Protein AF-A0AAD5K0Q9-F1 (afdb_monomer_lite)

Organism: NCBI:txid60185

InterPro domains:
  IPR013919 Peroxisome membrane protein, Pex16 [PF08610] (10-148)
  IPR013919 Peroxisome membrane protein, Pex16 [PF08610] (179-301)
  IPR013919 Peroxisome membrane protein, Pex16 [PTHR13299] (179-309)

Foldseek 3Di:
DVVVVVVVVVVVLVVVLQVLLVCLLVQFPPDPCSPLVSLVSQLVSQLVVLVVLVVVCVVDVVLCFALNVVLCVQQVVDPLSVVLLSVLLSLLSCVLSQLVVLVPDPDAPLVSLVVNLVSLVSNLVSLVSSCVSRVNAADAPNSGRDDDDDDDPPDVCVPALSNDDRFDRDDDDDDDDDPLSNLLRNLLSCLLSQLSVVVSVVSVVVVVDVDPDPCFCVSLVVSLVSLVSSLVSLVVDDDTSSRVVRSVSLVVLSVLSCVAPPNCVPPVVVVLVVVLVVQCPPVVSVVVSVSCVSCVVVCNRRPSSRRSD

Radius of gyration: 20.95 Å; chains: 1; bounding box: 47×58×58 Å

Sequence (309 aa):
MFKRLSLDTHSRIELIEDAVRAVALVLPGRFEDAELCAQSLMSAVNILCLRHTHCLVRQQDELLTGFNAQIEQQYLKHKLSNIAALTLSVVSYTEVVFEMLVHKSKESVNQRWRWIAGLEGVKVILRLILFYATRKKMVIHPTHFARGDEDDKINLATLDTRIGIPASSTLSGSLPRLGWAHVAELLWIFRPLIYVGLMWKRSKKKNAKEGEENDSWKPWIISLGIDLVARLAREMQPMTPLEREESRRRDYLLLFYLFRQPFYDFFTRPVVDMFCDATEHRPLISVFAAALSDYRPFWEQYYFCTSGS

Structure (mmCIF, N/CA/C/O backbone):
data_AF-A0AAD5K0Q9-F1
#
_entry.id   AF-A0AAD5K0Q9-F1
#
loop_
_atom_site.group_PDB
_atom_site.id
_atom_site.type_symbol
_atom_site.label_atom_id
_atom_site.label_alt_id
_atom_site.label_comp_id
_atom_site.label_asym_id
_atom_site.label_entity_id
_atom_site.label_seq_id
_atom_site.pdbx_PDB_ins_code
_atom_site.Cartn_x
_atom_site.Cartn_y
_atom_site.Cartn_z
_atom_site.occupancy
_atom_site.B_iso_or_equiv
_atom_site.auth_seq_id
_atom_site.auth_comp_id
_atom_site.auth_asym_id
_atom_site.auth_atom_id
_atom_site.pdbx_PDB_model_num
ATOM 1 N N . MET A 1 1 ? -12.108 33.805 16.447 1.00 44.75 1 MET A N 1
ATOM 2 C CA . MET A 1 1 ? -10.831 34.257 15.842 1.00 44.75 1 MET A CA 1
ATOM 3 C C . MET A 1 1 ? -9.901 33.082 15.525 1.00 44.75 1 MET A C 1
ATOM 5 O O . MET A 1 1 ? -9.521 32.946 14.372 1.00 44.75 1 MET A O 1
ATOM 9 N N . PHE A 1 2 ? -9.641 32.171 16.476 1.00 46.22 2 PHE A N 1
ATOM 10 C CA . PHE A 1 2 ? -8.801 30.971 16.274 1.00 46.22 2 PHE A CA 1
ATOM 11 C C . PHE A 1 2 ? -9.294 30.017 15.162 1.00 46.22 2 PHE A C 1
ATOM 13 O O . PHE A 1 2 ? -8.506 29.630 14.306 1.00 46.22 2 PHE A O 1
ATOM 20 N N . LYS A 1 3 ? -10.610 29.731 15.087 1.00 50.34 3 LYS A N 1
ATOM 21 C CA . LYS A 1 3 ? -11.205 28.927 13.992 1.00 50.34 3 LYS A CA 1
ATOM 22 C C . LYS A 1 3 ? -10.930 29.518 12.594 1.00 50.34 3 LYS A C 1
ATOM 24 O O . LYS A 1 3 ? -10.672 28.771 11.664 1.00 50.34 3 LYS A O 1
ATOM 29 N N . ARG A 1 4 ? -10.922 30.850 12.439 1.00 48.00 4 ARG A N 1
ATOM 30 C CA . ARG A 1 4 ? -10.723 31.516 11.132 1.00 48.00 4 ARG A CA 1
ATOM 31 C C . ARG A 1 4 ? -9.254 31.520 10.690 1.00 48.00 4 ARG A C 1
ATOM 33 O O . ARG A 1 4 ? -8.983 31.337 9.512 1.00 48.00 4 ARG A O 1
ATOM 40 N N . LEU A 1 5 ? -8.322 31.667 11.638 1.00 49.97 5 LEU A N 1
ATOM 41 C CA . LEU A 1 5 ? -6.878 31.546 11.387 1.00 49.97 5 LEU A CA 1
ATOM 42 C C . LEU A 1 5 ? -6.469 30.101 11.060 1.00 49.97 5 LEU A C 1
ATOM 44 O O . LEU A 1 5 ? -5.617 29.873 10.205 1.00 49.97 5 LEU A O 1
ATOM 48 N N . SER A 1 6 ? -7.101 29.127 11.720 1.00 56.94 6 SER A N 1
ATOM 49 C CA . SER A 1 6 ? -6.875 27.705 11.456 1.00 56.94 6 SER A CA 1
ATOM 50 C C . SER A 1 6 ? -7.348 27.295 10.060 1.00 56.94 6 SER A C 1
ATOM 52 O O . SER A 1 6 ? -6.646 26.523 9.418 1.00 56.94 6 SER A O 1
ATOM 54 N N . LEU A 1 7 ? -8.470 27.838 9.572 1.00 60.38 7 LEU A N 1
ATOM 55 C CA . LEU A 1 7 ? -8.992 27.548 8.230 1.00 60.38 7 LEU A CA 1
ATOM 56 C C . LEU A 1 7 ? -8.099 28.110 7.112 1.00 60.38 7 LEU A C 1
ATOM 58 O O . LEU A 1 7 ? -7.782 27.376 6.186 1.00 60.38 7 LEU A O 1
ATOM 62 N N . ASP A 1 8 ? -7.625 29.358 7.224 1.00 62.78 8 ASP A N 1
ATOM 63 C CA . ASP A 1 8 ? -6.698 29.944 6.233 1.00 62.78 8 ASP A CA 1
ATOM 64 C C . ASP A 1 8 ? -5.340 29.214 6.224 1.00 62.78 8 ASP A C 1
ATOM 66 O O . ASP A 1 8 ? -4.745 28.960 5.179 1.00 62.78 8 ASP A O 1
ATOM 70 N N . THR A 1 9 ? -4.864 28.785 7.397 1.00 67.62 9 THR A N 1
ATOM 71 C CA . THR A 1 9 ? -3.647 27.962 7.487 1.00 67.62 9 THR A CA 1
ATOM 72 C C . THR A 1 9 ? -3.858 26.584 6.849 1.00 67.62 9 THR A C 1
ATOM 74 O O . THR A 1 9 ? -2.972 26.090 6.158 1.00 67.62 9 THR A O 1
ATOM 77 N N . HIS A 1 10 ? -5.037 25.982 7.026 1.00 67.00 10 HIS A N 1
ATOM 78 C CA . HIS A 1 10 ? -5.389 24.681 6.458 1.00 67.00 10 HIS A CA 1
ATOM 79 C C . HIS A 1 10 ? -5.435 24.710 4.928 1.00 67.00 10 HIS A C 1
ATOM 81 O O . HIS A 1 10 ? -4.775 23.894 4.290 1.00 67.00 10 HIS A O 1
ATOM 87 N N . SER A 1 11 ? -6.126 25.695 4.346 1.00 72.38 11 SER A N 1
ATOM 88 C CA . SER A 1 11 ? -6.229 25.842 2.890 1.00 72.38 11 SER A CA 1
ATOM 89 C C . SER A 1 11 ? -4.877 26.122 2.233 1.00 72.38 11 SER A C 1
ATOM 91 O O . SER A 1 11 ? -4.608 25.662 1.127 1.00 72.38 11 SER A O 1
ATOM 93 N N . ARG A 1 12 ? -3.982 26.849 2.916 1.00 74.50 12 ARG A N 1
ATOM 94 C CA . ARG A 1 12 ? -2.609 27.071 2.433 1.00 74.50 12 ARG A CA 1
ATOM 95 C C . ARG A 1 12 ? -1.778 25.791 2.451 1.00 74.50 12 ARG A C 1
ATOM 97 O O . ARG A 1 12 ? -1.003 25.572 1.527 1.00 74.50 12 ARG A O 1
ATOM 104 N N . ILE A 1 13 ? -1.928 24.962 3.485 1.00 74.19 13 ILE A N 1
ATOM 105 C CA . ILE A 1 13 ? -1.244 23.665 3.572 1.00 74.19 13 ILE A CA 1
ATOM 106 C C . ILE A 1 13 ? -1.728 22.737 2.456 1.00 74.19 13 ILE A C 1
ATOM 108 O O . ILE A 1 13 ? -0.893 22.113 1.813 1.00 74.19 13 ILE A O 1
ATOM 112 N N . GLU A 1 14 ? -3.033 22.698 2.179 1.00 74.38 14 GLU A N 1
ATOM 113 C CA . GLU A 1 14 ? -3.600 21.903 1.078 1.00 74.38 14 GLU A CA 1
ATOM 114 C C . GLU A 1 14 ? -3.097 22.365 -0.288 1.00 74.38 14 GLU A C 1
ATOM 116 O O . GLU A 1 14 ? -2.659 21.550 -1.091 1.00 74.38 14 GLU A O 1
ATOM 121 N N . LEU A 1 15 ? -3.049 23.676 -0.530 1.00 79.81 15 LEU A N 1
ATOM 122 C CA . LEU A 1 15 ? -2.512 24.206 -1.782 1.00 79.81 15 LEU A CA 1
ATOM 123 C C . LEU A 1 15 ? -1.025 23.868 -1.969 1.00 79.81 15 LEU A C 1
ATOM 125 O O . LEU A 1 15 ? -0.596 23.561 -3.080 1.00 79.81 15 LEU A O 1
ATOM 129 N N . ILE A 1 16 ? -0.231 23.916 -0.895 1.00 79.81 16 ILE A N 1
ATOM 130 C CA . ILE A 1 16 ? 1.180 23.510 -0.937 1.00 79.81 16 ILE A CA 1
ATOM 131 C C . ILE A 1 16 ? 1.292 22.004 -1.187 1.00 79.81 16 ILE A C 1
ATOM 133 O O . ILE A 1 16 ? 2.113 21.585 -1.997 1.00 79.81 16 ILE A O 1
ATOM 137 N N . GLU A 1 17 ? 0.476 21.195 -0.518 1.00 76.25 17 GLU A N 1
ATOM 138 C CA . GLU A 1 17 ? 0.410 19.743 -0.693 1.00 76.25 17 GLU A CA 1
ATOM 139 C C . GLU A 1 17 ? 0.077 19.374 -2.147 1.00 76.25 17 GLU A C 1
ATOM 141 O O . GLU A 1 17 ? 0.807 18.596 -2.764 1.00 76.25 17 GLU A O 1
ATOM 146 N N . ASP A 1 18 ? -0.944 19.998 -2.731 1.00 80.94 18 ASP A N 1
ATOM 147 C CA . ASP A 1 18 ? -1.349 19.784 -4.121 1.00 80.94 18 ASP A CA 1
ATOM 148 C C . ASP A 1 18 ? -0.291 20.269 -5.113 1.00 80.94 18 ASP A C 1
ATOM 150 O O . ASP A 1 18 ? 0.019 19.569 -6.080 1.00 80.94 18 ASP A O 1
ATOM 154 N N . ALA A 1 19 ? 0.332 21.423 -4.859 1.00 81.81 19 ALA A N 1
ATOM 155 C CA . ALA A 1 19 ? 1.433 21.918 -5.680 1.00 81.81 19 ALA A CA 1
ATOM 156 C C . ALA A 1 19 ? 2.631 20.959 -5.647 1.00 81.81 19 ALA A C 1
ATOM 158 O O . ALA A 1 19 ? 3.206 20.641 -6.687 1.00 81.81 19 ALA A O 1
ATOM 159 N N . VAL A 1 20 ? 2.991 20.454 -4.465 1.00 79.81 20 VAL A N 1
ATOM 160 C CA . VAL A 1 20 ? 4.084 19.492 -4.305 1.00 79.81 20 VAL A CA 1
ATOM 161 C C . VAL A 1 20 ? 3.760 18.167 -4.996 1.00 79.81 20 VAL A C 1
ATOM 163 O O . VAL A 1 20 ? 4.626 17.606 -5.669 1.00 79.81 20 VAL A O 1
ATOM 166 N N . ARG A 1 21 ? 2.517 17.683 -4.901 1.00 77.69 21 ARG A N 1
ATOM 167 C CA . ARG A 1 21 ? 2.062 16.491 -5.630 1.00 77.69 21 ARG A CA 1
ATOM 168 C C . ARG A 1 21 ? 2.124 16.680 -7.140 1.00 77.69 21 ARG A C 1
ATOM 170 O O . ARG A 1 21 ? 2.621 15.801 -7.840 1.00 77.69 21 ARG A O 1
ATOM 177 N N . ALA A 1 22 ? 1.673 17.831 -7.633 1.00 81.25 22 ALA A N 1
ATOM 178 C CA . ALA A 1 22 ? 1.748 18.173 -9.047 1.00 81.25 22 ALA A CA 1
ATOM 179 C C . ALA A 1 22 ? 3.204 18.207 -9.536 1.00 81.25 22 ALA A C 1
ATOM 181 O O . ALA A 1 22 ? 3.519 17.644 -10.581 1.00 81.25 22 ALA A O 1
ATOM 182 N N . VAL A 1 23 ? 4.116 18.793 -8.753 1.00 81.44 23 VAL A N 1
ATOM 183 C CA . VAL A 1 23 ? 5.554 18.796 -9.065 1.00 81.44 23 VAL A CA 1
ATOM 184 C C . VAL A 1 23 ? 6.118 17.376 -9.084 1.00 81.44 23 VAL A C 1
ATOM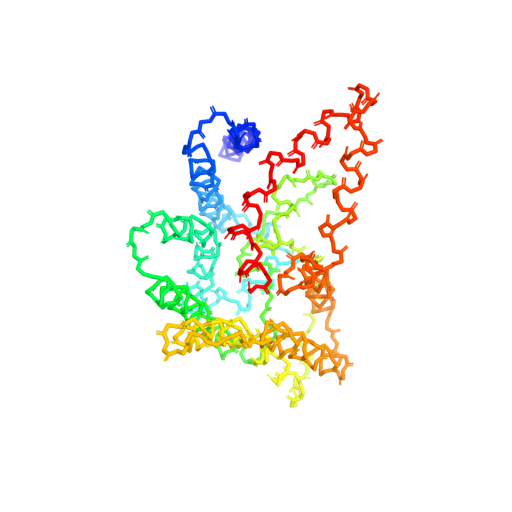 186 O O . VAL A 1 23 ? 6.830 17.021 -10.021 1.00 81.44 23 VAL A O 1
ATOM 189 N N . ALA A 1 24 ? 5.777 16.548 -8.095 1.00 79.19 24 ALA A N 1
ATOM 190 C CA . ALA A 1 24 ? 6.254 15.172 -8.010 1.00 79.19 24 ALA A CA 1
ATOM 191 C C . ALA A 1 24 ? 5.791 14.299 -9.190 1.00 79.19 24 ALA A C 1
ATOM 193 O O . ALA A 1 24 ? 6.520 13.389 -9.569 1.00 79.19 24 ALA A O 1
ATOM 194 N N . LEU A 1 25 ? 4.637 14.585 -9.807 1.00 74.12 25 LEU A N 1
ATOM 195 C CA . LEU A 1 25 ? 4.190 13.898 -11.028 1.00 74.12 25 LEU A CA 1
ATOM 196 C C . LEU A 1 25 ? 4.952 14.293 -12.293 1.00 74.12 25 LEU A C 1
ATOM 198 O O . LEU A 1 25 ? 5.063 13.498 -13.222 1.00 74.12 25 LEU A O 1
ATOM 202 N N . VAL A 1 26 ? 5.418 15.537 -12.367 1.00 77.50 26 VAL A N 1
ATOM 203 C CA . VAL A 1 26 ? 6.085 16.078 -13.565 1.00 77.50 26 VAL A CA 1
ATOM 204 C C . VAL A 1 26 ? 7.587 15.772 -13.558 1.00 77.50 26 VAL A C 1
ATOM 206 O O . VAL A 1 26 ? 8.276 15.952 -14.561 1.00 77.50 26 VAL A O 1
ATOM 209 N N . LEU A 1 27 ? 8.116 15.336 -12.416 1.00 75.94 27 LEU A N 1
ATOM 210 C CA . LEU A 1 27 ? 9.545 15.150 -12.202 1.00 75.94 27 LEU A CA 1
ATOM 211 C C . LEU A 1 27 ? 10.140 13.868 -12.837 1.00 75.94 27 LEU A C 1
ATOM 213 O O . LEU A 1 27 ? 11.263 13.966 -13.340 1.00 75.94 27 LEU A O 1
ATOM 217 N N . PRO A 1 28 ? 9.462 12.699 -12.857 1.00 73.81 28 PRO A N 1
ATOM 218 C CA . PRO A 1 28 ? 10.004 11.468 -13.439 1.00 73.81 28 PRO A CA 1
ATOM 219 C C . PRO A 1 28 ? 10.439 11.637 -14.903 1.00 73.81 28 PRO A C 1
ATOM 221 O O . PRO A 1 28 ? 9.827 12.385 -15.660 1.00 73.81 28 PRO A O 1
ATOM 224 N N . GLY A 1 29 ? 11.537 10.980 -15.288 1.00 67.62 29 GLY A N 1
ATOM 225 C CA . GLY A 1 29 ? 12.088 11.022 -16.652 1.00 67.62 29 GLY A CA 1
ATOM 226 C C . GLY A 1 29 ? 12.944 12.249 -17.009 1.00 67.62 29 GLY A C 1
ATOM 227 O O . GLY A 1 29 ? 13.615 12.234 -18.037 1.00 67.62 29 GLY A O 1
ATOM 228 N N . ARG A 1 30 ? 12.990 13.308 -16.179 1.00 75.12 30 ARG A N 1
ATOM 229 C CA . ARG A 1 30 ? 13.747 14.544 -16.504 1.00 75.12 30 ARG A CA 1
ATOM 230 C C . ARG A 1 30 ? 15.197 14.567 -16.005 1.00 75.12 30 ARG A C 1
ATOM 232 O O . ARG A 1 30 ? 16.022 15.258 -16.595 1.00 75.12 30 ARG A O 1
ATOM 239 N N . PHE A 1 31 ? 15.508 13.841 -14.930 1.00 77.62 31 PHE A N 1
ATOM 240 C CA . PHE A 1 31 ? 16.854 13.730 -14.346 1.00 77.62 31 PHE A CA 1
ATOM 241 C C . PHE A 1 31 ? 17.111 12.294 -13.862 1.00 77.62 31 PHE A C 1
ATOM 243 O O . PHE A 1 31 ? 16.166 11.584 -13.526 1.00 77.62 31 PHE A O 1
ATOM 250 N N . GLU A 1 32 ? 18.378 11.883 -13.756 1.00 70.69 32 GLU A N 1
ATOM 251 C CA . GLU A 1 32 ? 18.778 10.517 -13.357 1.00 70.69 32 GLU A CA 1
ATOM 252 C C . GLU A 1 32 ? 18.250 10.104 -11.961 1.00 70.69 32 GLU A C 1
ATOM 254 O O . GLU A 1 32 ? 17.885 8.953 -11.730 1.00 70.69 32 GLU A O 1
ATOM 259 N N . ASP A 1 33 ? 18.121 11.065 -11.038 1.00 80.50 33 ASP A N 1
ATOM 260 C CA . ASP A 1 33 ? 17.614 10.851 -9.672 1.00 80.50 33 ASP A CA 1
ATOM 261 C C . ASP A 1 33 ? 16.216 11.443 -9.424 1.00 80.50 33 ASP A C 1
ATOM 263 O O . ASP A 1 33 ? 15.743 11.494 -8.282 1.00 80.50 33 ASP A O 1
ATOM 267 N N . ALA A 1 34 ? 15.536 11.886 -10.483 1.00 83.06 34 ALA A N 1
ATOM 268 C CA . ALA A 1 34 ? 14.273 12.615 -10.391 1.00 83.06 34 ALA A CA 1
ATOM 269 C C . ALA A 1 34 ? 13.179 11.811 -9.670 1.00 83.06 34 ALA A C 1
ATOM 271 O O . ALA A 1 34 ? 12.436 12.349 -8.851 1.00 83.06 34 ALA A O 1
ATOM 272 N N . GLU A 1 35 ? 13.131 10.504 -9.921 1.00 82.12 35 GLU A N 1
ATOM 273 C CA . GLU A 1 35 ? 12.162 9.576 -9.332 1.00 82.12 35 GLU A CA 1
ATOM 274 C C . GLU A 1 35 ? 12.344 9.426 -7.818 1.00 82.12 35 GLU A C 1
ATOM 276 O O . GLU A 1 35 ? 11.380 9.525 -7.058 1.00 82.12 35 GLU A O 1
ATOM 281 N N . LEU A 1 36 ? 13.589 9.253 -7.361 1.00 85.81 36 LEU A N 1
ATOM 282 C CA . LEU A 1 36 ? 13.897 9.151 -5.934 1.00 85.81 36 LEU A CA 1
ATOM 283 C C . LEU A 1 36 ? 13.560 10.464 -5.219 1.00 85.81 36 LEU A C 1
ATOM 285 O O . LEU A 1 36 ? 13.011 10.439 -4.117 1.00 85.81 36 LEU A O 1
ATOM 289 N N . CYS A 1 37 ? 13.860 11.604 -5.848 1.00 87.50 37 CYS A N 1
ATOM 290 C CA . CYS A 1 37 ? 13.516 12.922 -5.323 1.00 87.50 37 CYS A CA 1
ATOM 291 C C . CYS A 1 37 ? 11.994 13.095 -5.205 1.00 87.50 37 CYS A C 1
ATOM 293 O O . CYS A 1 37 ? 11.504 13.454 -4.134 1.00 87.50 37 CYS A O 1
ATOM 295 N N . ALA A 1 38 ? 11.245 12.756 -6.260 1.00 85.38 38 ALA A N 1
ATOM 296 C CA . ALA A 1 38 ? 9.786 12.826 -6.286 1.00 85.38 38 ALA A CA 1
ATOM 297 C C . ALA A 1 38 ? 9.147 11.958 -5.193 1.00 85.38 38 ALA A C 1
ATOM 299 O O . ALA A 1 38 ? 8.294 12.432 -4.445 1.00 85.38 38 ALA A O 1
ATOM 300 N N . GLN A 1 39 ? 9.594 10.707 -5.051 1.00 85.06 39 GLN A N 1
ATOM 301 C CA . GLN A 1 39 ? 9.080 9.789 -4.030 1.00 85.06 39 GLN A CA 1
ATOM 302 C C . GLN A 1 39 ? 9.464 10.224 -2.615 1.00 85.06 39 GLN A C 1
ATOM 304 O O . GLN A 1 39 ? 8.643 10.150 -1.702 1.00 85.06 39 GLN A O 1
ATOM 309 N N . SER A 1 40 ? 10.679 10.744 -2.424 1.00 89.62 40 SER A N 1
ATOM 310 C CA . SER A 1 40 ? 11.110 11.297 -1.134 1.00 89.62 40 SER A CA 1
ATOM 311 C C . SER A 1 40 ? 10.241 12.489 -0.737 1.00 89.62 40 SER A C 1
ATOM 313 O O . SER A 1 40 ? 9.733 12.535 0.384 1.00 89.62 40 SER A O 1
ATOM 315 N N . LEU A 1 41 ? 9.999 13.407 -1.673 1.00 88.50 41 LEU A N 1
ATOM 316 C CA . LEU A 1 41 ? 9.138 14.567 -1.481 1.00 88.50 41 LEU A CA 1
ATOM 317 C C . LEU A 1 41 ? 7.695 14.147 -1.156 1.00 88.50 41 LEU A C 1
ATOM 319 O O . LEU A 1 41 ? 7.121 14.638 -0.184 1.00 88.50 41 LEU A O 1
ATOM 323 N N . MET A 1 42 ? 7.145 13.177 -1.893 1.00 83.38 42 MET A N 1
ATOM 324 C CA . MET A 1 42 ? 5.812 12.622 -1.642 1.00 83.38 42 MET A CA 1
ATOM 325 C C . MET A 1 42 ? 5.712 11.964 -0.258 1.00 83.38 42 MET A C 1
ATOM 327 O O . MET A 1 42 ? 4.771 12.223 0.490 1.00 83.38 42 MET A O 1
ATOM 331 N N . SER A 1 43 ? 6.706 11.156 0.124 1.00 87.88 43 SER A N 1
ATOM 332 C CA . SER A 1 43 ? 6.744 10.506 1.439 1.00 87.88 43 SER A CA 1
ATOM 333 C C . SER A 1 43 ? 6.813 11.527 2.581 1.00 87.88 43 SER A C 1
ATOM 335 O O . SER A 1 43 ? 6.119 11.376 3.587 1.00 87.88 43 SER A O 1
ATOM 337 N N . ALA A 1 44 ? 7.581 12.610 2.407 1.00 88.88 44 ALA A N 1
ATOM 338 C CA . ALA A 1 44 ? 7.683 13.691 3.380 1.00 88.88 44 ALA A CA 1
ATOM 339 C C . ALA A 1 44 ? 6.347 14.429 3.542 1.00 88.88 44 ALA A C 1
ATOM 341 O O . ALA A 1 44 ? 5.902 14.641 4.672 1.00 88.88 44 ALA A O 1
ATOM 342 N N . VAL A 1 45 ? 5.677 14.754 2.431 1.00 84.69 45 VAL A N 1
ATOM 343 C CA . VAL A 1 45 ? 4.332 15.347 2.451 1.00 84.69 45 VAL A CA 1
ATOM 344 C C . VAL A 1 45 ? 3.345 14.425 3.159 1.00 84.69 45 VAL A C 1
ATOM 346 O O . VAL A 1 45 ? 2.688 14.864 4.096 1.00 84.69 45 VAL A O 1
ATOM 349 N N . ASN A 1 46 ? 3.301 13.136 2.821 1.00 85.25 46 ASN A N 1
ATOM 350 C CA . ASN A 1 46 ? 2.383 12.186 3.456 1.00 85.25 46 ASN A CA 1
ATOM 351 C C . ASN A 1 46 ? 2.611 12.063 4.977 1.00 85.25 46 ASN A C 1
ATOM 353 O O . ASN A 1 46 ? 1.650 11.987 5.746 1.00 85.25 46 ASN A O 1
ATOM 357 N N . ILE A 1 47 ? 3.863 12.110 5.448 1.00 87.38 47 ILE A N 1
ATOM 358 C CA . ILE A 1 47 ? 4.185 12.117 6.888 1.00 87.38 47 ILE A CA 1
ATOM 359 C C . ILE A 1 47 ? 3.730 13.421 7.561 1.00 87.38 47 ILE A C 1
ATOM 361 O O . ILE A 1 47 ? 3.208 13.389 8.682 1.00 87.38 47 ILE A O 1
ATOM 365 N N . LEU A 1 48 ? 3.911 14.568 6.902 1.00 85.62 48 LEU A N 1
ATOM 366 C CA . LEU A 1 48 ? 3.423 15.854 7.403 1.00 85.62 48 LEU A CA 1
ATOM 367 C C . LEU A 1 48 ? 1.893 15.863 7.482 1.00 85.62 48 LEU A C 1
ATOM 369 O O . LEU A 1 48 ? 1.344 16.225 8.525 1.00 85.62 48 LEU A O 1
ATOM 373 N N . CYS A 1 49 ? 1.210 15.376 6.445 1.00 81.81 49 CYS A N 1
ATOM 374 C CA . CYS A 1 49 ? -0.246 15.251 6.405 1.00 81.81 49 CYS A CA 1
ATOM 375 C C . CYS A 1 49 ? -0.768 14.314 7.494 1.00 81.81 49 CYS A C 1
ATOM 377 O O . CYS A 1 49 ? -1.749 14.641 8.164 1.00 81.81 49 CYS A O 1
ATOM 379 N N . LEU A 1 50 ? -0.079 13.199 7.752 1.00 84.50 50 LEU A N 1
ATOM 380 C CA . LEU A 1 50 ? -0.400 12.287 8.851 1.00 84.50 50 LEU A CA 1
ATOM 381 C C . LEU A 1 50 ? -0.364 13.003 10.209 1.00 84.50 50 LEU A C 1
ATOM 383 O O . LEU A 1 50 ? -1.283 12.866 11.021 1.00 84.50 50 LEU A O 1
ATOM 387 N N . ARG A 1 51 ? 0.687 13.790 10.469 1.00 87.00 51 ARG A N 1
ATOM 388 C CA . ARG A 1 51 ? 0.827 14.546 11.725 1.00 87.00 51 ARG A CA 1
ATOM 389 C C . ARG A 1 51 ? -0.196 15.663 11.845 1.00 87.00 51 ARG A C 1
ATOM 391 O O . ARG A 1 51 ? -0.776 15.837 12.917 1.00 87.00 51 ARG A O 1
ATOM 398 N N . HIS A 1 52 ? -0.420 16.388 10.759 1.00 84.25 52 HIS A N 1
ATOM 399 C CA . HIS A 1 52 ? -1.382 17.475 10.706 1.00 84.25 52 HIS A CA 1
ATOM 400 C C . HIS A 1 52 ? -2.808 16.968 10.955 1.00 84.25 52 HIS A C 1
ATOM 402 O O . HIS A 1 52 ? -3.475 17.454 11.865 1.00 84.25 52 HIS A O 1
ATOM 408 N N . THR A 1 53 ? -3.231 15.915 10.251 1.00 83.00 53 THR A N 1
ATOM 409 C CA . THR A 1 53 ? -4.559 15.296 10.410 1.00 83.00 53 THR A CA 1
ATOM 410 C C . THR A 1 53 ? -4.769 14.785 11.831 1.00 83.00 53 THR A C 1
ATOM 412 O O . THR A 1 53 ? -5.796 15.058 12.448 1.00 83.00 53 THR A O 1
ATOM 415 N N . HIS A 1 54 ? -3.761 14.128 12.414 1.00 84.44 54 HIS A N 1
ATOM 416 C CA . HIS A 1 54 ? -3.836 13.677 13.803 1.00 84.44 54 HIS A CA 1
ATOM 417 C C . HIS A 1 54 ? -3.986 14.838 14.806 1.00 84.44 54 HIS A C 1
ATOM 419 O O . HIS A 1 54 ? -4.623 14.679 15.847 1.00 84.44 54 HIS A O 1
ATOM 425 N N . CYS A 1 55 ? -3.396 16.003 14.532 1.00 84.50 55 CYS A N 1
ATOM 426 C CA . CYS A 1 55 ? -3.570 17.189 15.370 1.00 84.50 55 CYS A CA 1
ATOM 427 C C . CYS A 1 55 ? -4.988 17.763 15.241 1.00 84.50 55 CYS A C 1
ATOM 429 O O . CYS A 1 55 ? -5.636 18.028 16.251 1.00 84.50 55 CYS A O 1
ATOM 431 N N . LEU A 1 56 ? -5.479 17.898 14.006 1.00 83.31 56 LEU A N 1
ATOM 432 C CA . LEU A 1 56 ? -6.790 18.473 13.707 1.00 83.31 56 LEU A CA 1
ATOM 433 C C . LEU A 1 56 ? -7.939 17.672 14.309 1.00 83.31 56 LEU A C 1
ATOM 435 O O . LEU A 1 56 ? -8.777 18.239 15.004 1.00 83.31 56 LEU A O 1
ATOM 439 N N . VAL A 1 57 ? -7.942 16.354 14.100 1.00 82.88 57 VAL A N 1
ATOM 440 C CA . VAL A 1 57 ? -8.995 15.465 14.611 1.00 82.88 57 VAL A CA 1
ATOM 441 C C . VAL A 1 57 ? -9.051 15.489 16.142 1.00 82.88 57 VAL A C 1
ATOM 443 O O . VAL A 1 57 ? -10.118 15.377 16.727 1.00 82.88 57 VAL A O 1
ATOM 446 N N . ARG A 1 58 ? -7.916 15.722 16.812 1.00 82.25 58 ARG A N 1
ATOM 447 C CA . ARG A 1 58 ? -7.858 15.845 18.277 1.00 82.25 58 ARG A CA 1
ATOM 448 C C . ARG A 1 58 ? -8.342 17.199 18.807 1.00 82.25 58 ARG A C 1
ATOM 450 O O . ARG A 1 58 ? -8.598 17.323 20.000 1.00 82.25 58 ARG A O 1
ATOM 457 N N . GLN A 1 59 ? -8.397 18.222 17.958 1.00 84.31 59 GLN A N 1
ATOM 458 C CA . GLN A 1 59 ? -8.870 19.560 18.322 1.00 84.31 59 GLN A CA 1
ATOM 459 C C . GLN A 1 59 ? -10.345 19.778 17.976 1.00 84.31 59 GLN A C 1
ATOM 461 O O . GLN A 1 59 ? -10.964 20.688 18.523 1.00 84.31 59 GLN A O 1
ATOM 466 N N . GLN A 1 60 ? -10.886 18.993 17.044 1.00 83.19 60 GLN A N 1
ATOM 467 C CA . GLN A 1 60 ? -12.234 19.154 16.515 1.00 83.19 60 GLN A CA 1
ATOM 468 C C . GLN A 1 60 ? -13.025 17.859 16.686 1.00 83.19 60 GLN A C 1
ATOM 470 O O . GLN A 1 60 ? -12.946 16.963 15.848 1.00 83.19 60 GLN A O 1
ATOM 475 N N . ASP A 1 61 ? -13.844 17.797 17.736 1.00 78.31 61 ASP A N 1
ATOM 476 C CA . ASP A 1 61 ? -14.712 16.642 18.007 1.00 78.31 61 ASP A CA 1
ATOM 477 C C . ASP A 1 61 ? -15.724 16.381 16.872 1.00 78.31 61 ASP A C 1
ATOM 479 O O . ASP A 1 61 ? -16.166 15.253 16.677 1.00 78.31 61 ASP A O 1
ATOM 483 N N . GLU A 1 62 ? -16.042 17.398 16.064 1.00 78.00 62 GLU A N 1
ATOM 484 C CA . GLU A 1 62 ? -16.875 17.277 14.855 1.00 78.00 62 GLU A CA 1
ATOM 485 C C . GLU A 1 62 ? -16.261 16.304 13.819 1.00 78.00 62 GLU A C 1
ATOM 487 O O . GLU A 1 62 ? -16.987 15.574 13.142 1.00 78.00 62 GLU A O 1
ATOM 492 N N . LEU A 1 63 ? -14.924 16.227 13.742 1.00 76.06 63 LEU A N 1
ATOM 493 C CA . LEU A 1 63 ? -14.195 15.323 12.840 1.00 76.06 63 LEU A CA 1
ATOM 494 C C . LEU A 1 63 ? -14.069 13.889 13.386 1.00 76.06 63 LEU A C 1
ATOM 496 O O . LEU A 1 63 ? -13.649 12.986 12.655 1.00 76.06 63 LEU A O 1
ATOM 500 N N . LEU A 1 64 ? -14.436 13.661 14.652 1.00 78.00 64 LEU A N 1
ATOM 501 C CA . LEU A 1 64 ? -14.490 12.345 15.298 1.00 78.00 64 LEU A CA 1
ATOM 502 C C . LEU A 1 64 ? -15.836 11.656 15.033 1.00 78.00 64 LEU A C 1
ATOM 504 O O . LEU A 1 64 ? -16.511 11.170 15.939 1.00 78.00 64 LEU A O 1
ATOM 508 N N . THR A 1 65 ? -16.232 11.589 13.765 1.00 77.62 65 THR A N 1
ATOM 509 C CA . THR A 1 65 ? -17.457 10.917 13.319 1.00 77.62 65 THR A CA 1
ATOM 510 C C . THR A 1 65 ? -17.142 9.847 12.271 1.00 77.62 65 THR A C 1
ATOM 512 O O . THR A 1 65 ? -16.069 9.833 11.662 1.00 77.62 65 THR A O 1
ATOM 515 N N . GLY A 1 66 ? -18.042 8.869 12.118 1.00 79.12 66 GLY A N 1
ATOM 516 C CA . GLY A 1 66 ? -17.905 7.780 11.145 1.00 79.12 66 GLY A CA 1
ATOM 517 C C . GLY A 1 66 ? -16.609 6.972 11.286 1.00 79.12 66 GLY A C 1
ATOM 518 O O . GLY A 1 66 ? -16.363 6.354 12.326 1.00 79.12 66 GLY A O 1
ATOM 519 N N . PHE A 1 67 ? -15.784 6.994 10.235 1.00 78.94 67 PHE A N 1
ATOM 520 C CA . PHE A 1 67 ? -14.510 6.275 10.153 1.00 78.94 67 PHE A CA 1
ATOM 521 C C . PHE A 1 67 ? -13.539 6.659 11.275 1.00 78.94 67 PHE A C 1
ATOM 523 O O . PHE A 1 67 ? -12.984 5.789 11.951 1.00 78.94 67 PHE A O 1
ATOM 530 N N . ASN A 1 68 ? -13.365 7.960 11.528 1.00 83.62 68 ASN A N 1
ATOM 531 C CA . ASN A 1 68 ? -12.398 8.447 12.512 1.00 83.62 68 ASN A CA 1
ATOM 532 C C . ASN A 1 68 ? -12.767 8.010 13.934 1.00 83.62 68 ASN A C 1
ATOM 534 O O . ASN A 1 68 ? -11.890 7.587 14.686 1.00 83.62 68 ASN A O 1
ATOM 538 N N . ALA A 1 69 ? -14.060 7.999 14.273 1.00 82.88 69 ALA A N 1
ATOM 539 C CA . ALA A 1 69 ? -14.540 7.478 15.554 1.00 82.88 69 ALA A CA 1
ATOM 540 C C . ALA A 1 69 ? -14.205 5.985 15.736 1.00 82.88 69 ALA A C 1
ATOM 542 O O . ALA A 1 69 ? -13.833 5.532 16.822 1.00 82.88 69 ALA A O 1
ATOM 543 N N . GLN A 1 70 ? -14.306 5.197 14.663 1.00 82.44 70 GLN A N 1
ATOM 544 C CA . GLN A 1 70 ? -14.006 3.766 14.695 1.00 82.44 70 GLN A CA 1
ATOM 545 C C . GLN A 1 70 ? -12.508 3.499 14.801 1.00 82.44 70 GLN A C 1
ATOM 547 O O . GLN A 1 70 ? -12.111 2.654 15.602 1.00 82.44 70 GLN A O 1
ATOM 552 N N . ILE A 1 71 ? -11.678 4.232 14.058 1.00 85.19 71 ILE A N 1
ATOM 553 C CA . ILE A 1 71 ? -10.216 4.170 14.176 1.00 85.19 71 ILE A CA 1
ATOM 554 C C . ILE A 1 71 ? -9.773 4.568 15.583 1.00 85.19 71 ILE A C 1
ATOM 556 O O . ILE A 1 71 ? -8.936 3.887 16.182 1.00 85.19 71 ILE A O 1
ATOM 560 N N . GLU A 1 72 ? -10.375 5.611 16.157 1.00 87.19 72 GLU A N 1
ATOM 561 C CA . GLU A 1 72 ? -10.087 6.012 17.528 1.00 87.19 72 GLU A CA 1
ATOM 562 C C . GLU A 1 72 ? -10.413 4.889 18.516 1.00 87.19 72 GLU A C 1
ATOM 564 O O . GLU A 1 72 ? -9.568 4.487 19.325 1.00 87.19 72 GLU A O 1
ATOM 569 N N . GLN A 1 73 ? -11.621 4.330 18.408 1.00 84.81 73 GLN A N 1
ATOM 570 C CA . GLN A 1 73 ? -12.079 3.258 19.280 1.00 84.81 73 GLN A CA 1
ATOM 571 C C . GLN A 1 73 ? -11.252 1.977 19.130 1.00 84.81 73 GLN A C 1
ATOM 573 O O . GLN A 1 73 ? -11.033 1.284 20.127 1.00 84.81 73 GLN A O 1
ATOM 578 N N . GLN A 1 74 ? -10.829 1.641 17.911 1.00 83.38 74 GLN A N 1
ATOM 579 C CA . GLN A 1 74 ? -10.117 0.402 17.612 1.00 83.38 74 GLN A CA 1
ATOM 580 C C . GLN A 1 74 ? -8.621 0.502 17.909 1.00 83.38 74 GLN A C 1
ATOM 582 O O . GLN A 1 74 ? -8.089 -0.389 18.567 1.00 83.38 74 GLN A O 1
ATOM 587 N N . TYR A 1 75 ? -7.949 1.567 17.468 1.00 84.81 75 TYR A N 1
ATOM 588 C CA . TYR A 1 75 ? -6.488 1.635 17.480 1.00 84.81 75 TYR A CA 1
ATOM 589 C C . TYR A 1 75 ? -5.915 2.650 18.466 1.00 84.81 75 TYR A C 1
ATOM 591 O O . TYR A 1 75 ? -4.840 2.411 19.016 1.00 84.81 75 TYR A O 1
ATOM 599 N N . LEU A 1 76 ? -6.597 3.769 18.718 1.00 82.56 76 LEU A N 1
ATOM 600 C CA . LEU A 1 76 ? -5.975 4.911 19.401 1.00 82.56 76 LEU A CA 1
ATOM 601 C C . LEU A 1 76 ? -6.234 4.958 20.912 1.00 82.56 76 LEU A C 1
ATOM 603 O O . LEU A 1 76 ? -5.462 5.594 21.632 1.00 82.56 76 LEU A O 1
ATOM 607 N N . LYS A 1 77 ? -7.234 4.218 21.418 1.00 83.12 77 LYS A N 1
ATOM 608 C CA . LYS A 1 77 ? -7.489 4.073 22.867 1.00 83.12 77 LYS A CA 1
ATOM 609 C C . LYS A 1 77 ? -6.310 3.474 23.639 1.00 83.12 77 LYS A C 1
ATOM 611 O O . LYS A 1 77 ? -6.070 3.842 24.788 1.00 83.12 77 LYS A O 1
ATOM 616 N N . HIS A 1 78 ? -5.565 2.552 23.030 1.00 86.62 78 HIS A N 1
ATOM 617 C CA . HIS A 1 78 ? -4.424 1.894 23.667 1.00 86.62 78 HIS A CA 1
ATOM 618 C C . HIS A 1 78 ? -3.102 2.459 23.141 1.00 86.62 78 HIS A C 1
ATOM 620 O O . HIS A 1 78 ? -2.875 2.483 21.936 1.00 86.62 78 HIS A O 1
ATOM 626 N N . LYS A 1 79 ? -2.182 2.839 24.043 1.00 86.94 79 LYS A N 1
ATOM 627 C CA . LYS A 1 79 ? -0.892 3.460 23.672 1.00 86.94 79 LYS A CA 1
ATOM 628 C C . LYS A 1 79 ? -0.067 2.607 22.702 1.00 86.94 79 LYS A C 1
ATOM 630 O O . LYS A 1 79 ? 0.455 3.137 21.730 1.00 86.94 79 LYS A O 1
ATOM 635 N N . LEU A 1 80 ? 0.024 1.296 22.944 1.00 87.88 80 LEU A N 1
ATOM 636 C CA . LEU A 1 80 ? 0.784 0.381 22.082 1.00 87.88 80 LEU A CA 1
ATOM 637 C C . LEU A 1 80 ? 0.175 0.271 20.683 1.00 87.88 80 L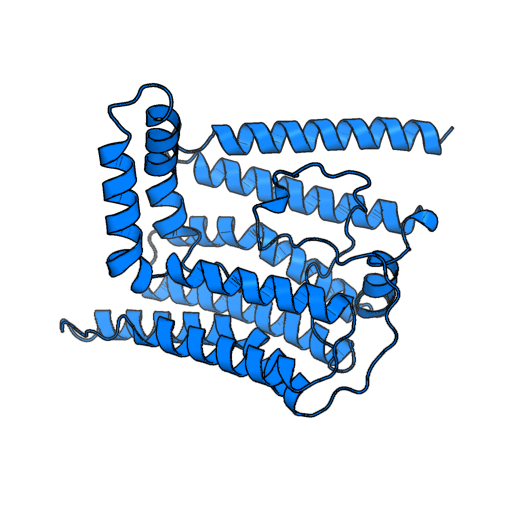EU A C 1
ATOM 639 O O . LEU A 1 80 ? 0.900 0.322 19.697 1.00 87.88 80 LEU A O 1
ATOM 643 N N . SER A 1 81 ? -1.152 0.165 20.601 1.00 88.19 81 SER A N 1
ATOM 644 C CA . SER A 1 81 ? -1.863 0.093 19.324 1.00 88.19 81 SER A CA 1
ATOM 645 C C . SER A 1 81 ? -1.762 1.408 18.551 1.00 88.19 81 SER A C 1
ATOM 647 O O . SER A 1 81 ? -1.565 1.387 17.343 1.00 88.19 81 SER A O 1
ATOM 649 N N . ASN A 1 82 ? -1.815 2.548 19.242 1.00 90.00 82 ASN A N 1
ATOM 650 C CA . ASN A 1 82 ? -1.646 3.860 18.629 1.00 90.00 82 ASN A CA 1
ATOM 651 C C . ASN A 1 82 ? -0.247 4.003 18.013 1.00 90.00 82 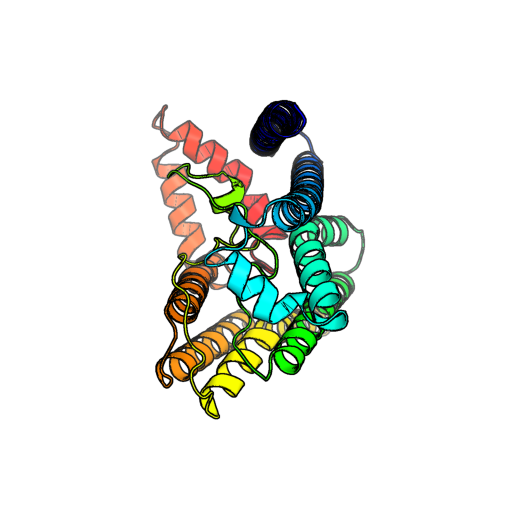ASN A C 1
ATOM 653 O O . ASN A 1 82 ? -0.109 4.303 16.829 1.00 90.00 82 ASN A O 1
ATOM 657 N N . ILE A 1 83 ? 0.795 3.700 18.795 1.00 91.06 83 ILE A N 1
ATOM 658 C CA . ILE A 1 83 ? 2.177 3.737 18.308 1.00 91.06 83 ILE A CA 1
ATOM 659 C C . ILE A 1 83 ? 2.342 2.775 17.127 1.00 91.06 83 ILE A C 1
ATOM 661 O O . ILE A 1 83 ? 2.863 3.183 16.097 1.00 91.06 83 ILE A O 1
ATOM 665 N N . ALA A 1 84 ? 1.839 1.540 17.228 1.00 92.50 84 ALA A N 1
ATOM 666 C CA . ALA A 1 84 ? 1.938 0.563 16.146 1.00 92.50 84 ALA A CA 1
ATOM 667 C C . ALA A 1 84 ? 1.236 1.030 14.859 1.00 92.50 84 ALA A C 1
ATOM 669 O O . ALA A 1 84 ? 1.803 0.889 13.778 1.00 92.50 84 ALA A O 1
ATOM 670 N N . ALA A 1 85 ? 0.045 1.626 14.962 1.00 90.94 85 ALA A N 1
ATOM 671 C CA . ALA A 1 85 ? -0.717 2.140 13.824 1.00 90.94 85 ALA A CA 1
ATOM 672 C C . ALA A 1 85 ? -0.024 3.332 13.144 1.00 90.94 85 ALA A C 1
ATOM 674 O O . ALA A 1 85 ? 0.049 3.401 11.912 1.00 90.94 85 ALA A O 1
ATOM 675 N N . LEU A 1 86 ? 0.531 4.252 13.939 1.00 89.62 86 LEU A N 1
ATOM 676 C CA . LEU A 1 86 ? 1.302 5.386 13.430 1.00 89.62 86 LEU A CA 1
ATOM 677 C C . LEU A 1 86 ? 2.603 4.922 12.772 1.00 89.62 86 LEU A C 1
ATOM 679 O O . LEU A 1 86 ? 2.905 5.343 11.658 1.00 89.62 86 LEU A O 1
ATOM 683 N N . THR A 1 87 ? 3.351 4.027 13.420 1.00 92.19 87 THR A N 1
ATOM 684 C CA . THR A 1 87 ? 4.585 3.4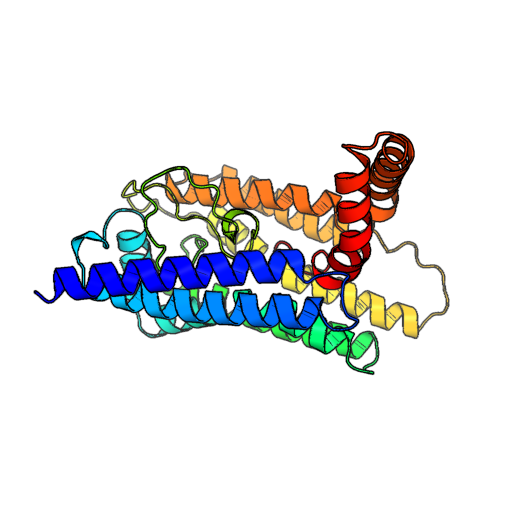69 12.856 1.00 92.19 87 THR A CA 1
ATOM 685 C C . THR A 1 87 ? 4.302 2.700 11.570 1.00 92.19 87 THR A C 1
ATOM 687 O O . THR A 1 87 ? 5.032 2.878 10.603 1.00 92.19 87 THR A O 1
ATOM 690 N N . LEU A 1 88 ? 3.226 1.909 11.513 1.00 91.31 88 LEU A N 1
ATOM 691 C CA . LEU A 1 88 ? 2.838 1.191 10.297 1.00 91.31 88 LEU A CA 1
ATOM 692 C C . LEU A 1 88 ? 2.541 2.154 9.142 1.00 91.31 88 LEU A C 1
ATOM 694 O O . LEU A 1 88 ? 2.967 1.902 8.017 1.00 91.31 88 LEU A O 1
ATOM 698 N N . SER A 1 89 ? 1.868 3.272 9.425 1.00 88.81 89 SER A N 1
ATOM 699 C CA . SER A 1 89 ? 1.566 4.298 8.418 1.00 88.81 89 SER A CA 1
ATOM 700 C C . SER A 1 89 ? 2.847 4.963 7.899 1.00 88.81 89 SER A C 1
ATOM 702 O O . SER A 1 89 ? 3.039 5.068 6.693 1.00 88.81 89 SER A O 1
ATOM 704 N N . VAL A 1 90 ? 3.771 5.329 8.796 1.00 91.56 90 VAL A N 1
ATOM 705 C CA . VAL A 1 90 ? 5.070 5.912 8.413 1.00 91.56 90 VAL A CA 1
ATOM 706 C C . VAL A 1 90 ? 5.890 4.935 7.572 1.00 91.56 90 VAL A C 1
ATOM 708 O O . VAL A 1 90 ? 6.382 5.320 6.516 1.00 91.56 90 VAL A O 1
ATOM 711 N N . VAL A 1 91 ? 5.997 3.671 8.000 1.00 91.62 91 VAL A N 1
ATOM 712 C CA . VAL A 1 91 ? 6.732 2.639 7.251 1.00 91.62 91 VAL A CA 1
ATOM 713 C C . VAL A 1 91 ? 6.152 2.486 5.846 1.00 91.62 91 VAL A C 1
ATOM 715 O O . VAL A 1 91 ? 6.920 2.493 4.889 1.00 91.62 91 VAL A O 1
ATOM 718 N N . SER A 1 92 ? 4.822 2.438 5.720 1.00 86.06 92 SER A N 1
ATOM 719 C CA . SER A 1 92 ? 4.134 2.296 4.427 1.00 86.06 92 SER A CA 1
ATOM 720 C C . SER A 1 92 ? 4.420 3.472 3.483 1.00 86.06 92 SER A C 1
ATOM 722 O O . SER A 1 92 ? 4.668 3.257 2.301 1.00 86.06 92 SER A O 1
ATOM 724 N N . TYR A 1 93 ? 4.469 4.708 3.995 1.00 86.81 93 TYR A N 1
ATOM 725 C CA . TYR A 1 93 ? 4.803 5.891 3.188 1.00 86.81 93 TYR A CA 1
ATOM 726 C C . TYR A 1 93 ? 6.269 5.953 2.756 1.00 86.81 93 TYR A C 1
ATOM 728 O O . TYR A 1 93 ? 6.576 6.492 1.697 1.00 86.81 93 TYR A O 1
ATOM 736 N N . THR A 1 94 ? 7.183 5.417 3.564 1.00 89.88 94 THR A N 1
ATOM 737 C CA . THR A 1 94 ? 8.627 5.428 3.264 1.00 89.88 94 THR A CA 1
ATOM 738 C C . THR A 1 94 ? 9.112 4.206 2.488 1.00 89.88 94 THR A C 1
ATOM 740 O O . THR A 1 94 ? 10.268 4.164 2.076 1.00 89.88 94 THR A O 1
ATOM 743 N N . GLU A 1 95 ? 8.257 3.204 2.292 1.00 89.31 95 GLU A N 1
ATOM 744 C CA . GLU A 1 95 ? 8.634 1.902 1.738 1.00 89.31 95 GLU A CA 1
ATOM 745 C C . GLU A 1 95 ? 9.227 1.998 0.331 1.00 89.31 95 GLU A C 1
ATOM 747 O O . GLU A 1 95 ? 10.308 1.471 0.092 1.00 89.31 95 GLU A O 1
ATOM 752 N N . VAL A 1 96 ? 8.565 2.722 -0.576 1.00 85.94 96 VAL A N 1
ATOM 753 C CA . VAL A 1 96 ? 9.029 2.881 -1.965 1.00 85.94 96 VAL A CA 1
ATOM 754 C C . VAL A 1 96 ? 10.399 3.561 -2.005 1.00 85.94 96 VAL A C 1
ATOM 756 O O . VAL A 1 96 ? 11.299 3.124 -2.719 1.00 85.94 96 VAL A O 1
ATOM 759 N N . VAL A 1 97 ? 10.587 4.601 -1.188 1.00 88.94 97 VAL A N 1
ATOM 760 C CA . VAL A 1 97 ? 11.868 5.310 -1.071 1.00 88.94 97 VAL A CA 1
ATOM 761 C C . VAL A 1 97 ? 12.946 4.365 -0.547 1.00 88.94 97 VAL A C 1
ATOM 763 O O . VAL A 1 97 ? 14.048 4.322 -1.091 1.00 88.94 97 VAL A O 1
ATOM 766 N N . PHE A 1 98 ? 12.631 3.567 0.474 1.00 90.25 98 PHE A N 1
ATOM 767 C CA . PHE A 1 98 ? 13.558 2.580 1.017 1.00 90.25 98 PHE A CA 1
ATOM 768 C C . PHE A 1 98 ? 13.955 1.532 -0.031 1.00 90.25 98 PHE A C 1
ATOM 770 O O . PHE A 1 98 ? 15.138 1.234 -0.184 1.00 90.25 98 PHE A O 1
ATOM 777 N N . GLU A 1 99 ? 13.000 1.007 -0.795 1.00 87.88 99 GLU A N 1
ATOM 778 C CA . GLU A 1 99 ? 13.267 0.049 -1.871 1.00 87.88 99 GLU A CA 1
ATOM 779 C C . GLU A 1 99 ? 14.139 0.642 -2.976 1.00 87.88 99 GLU A C 1
ATOM 781 O O . GLU A 1 99 ? 15.088 -0.009 -3.419 1.00 87.88 99 GLU A O 1
ATOM 786 N N . MET A 1 100 ? 13.888 1.894 -3.368 1.00 86.19 100 MET A N 1
ATOM 787 C CA . MET A 1 100 ? 14.721 2.615 -4.334 1.00 86.19 100 MET A CA 1
ATOM 788 C C . MET A 1 100 ? 16.153 2.791 -3.834 1.00 86.19 100 MET A C 1
ATOM 790 O O . MET A 1 100 ? 17.104 2.553 -4.581 1.00 86.19 100 MET A O 1
ATOM 794 N N . LEU A 1 101 ? 16.329 3.143 -2.558 1.00 88.31 101 LEU A N 1
ATOM 795 C CA . LEU A 1 101 ? 17.649 3.269 -1.938 1.00 88.31 101 LEU A CA 1
ATOM 796 C C . LEU A 1 101 ? 18.388 1.924 -1.895 1.00 88.31 101 LEU A C 1
ATOM 798 O O . LEU A 1 101 ? 19.571 1.857 -2.237 1.00 88.31 101 LEU A O 1
ATOM 802 N N . VAL A 1 102 ? 17.696 0.839 -1.537 1.00 88.06 102 VAL A N 1
ATOM 803 C CA . VAL A 1 102 ? 18.271 -0.516 -1.535 1.00 88.06 102 VAL A CA 1
ATOM 804 C C . VAL A 1 102 ? 18.646 -0.956 -2.950 1.00 88.06 102 VAL A C 1
ATOM 806 O O . VAL A 1 102 ? 19.697 -1.567 -3.142 1.00 88.06 102 VAL A O 1
ATOM 809 N N . HIS A 1 103 ? 17.847 -0.627 -3.963 1.00 82.81 103 HIS A N 1
ATOM 810 C CA . HIS A 1 103 ? 18.158 -0.978 -5.348 1.00 82.81 103 HIS A CA 1
ATOM 811 C C . HIS A 1 103 ? 19.348 -0.187 -5.909 1.00 82.81 103 HIS A C 1
ATOM 813 O O . HIS A 1 103 ? 20.165 -0.755 -6.636 1.00 82.81 103 HIS A O 1
ATOM 819 N N . LYS A 1 104 ? 19.469 1.100 -5.555 1.00 83.06 104 LYS A N 1
ATOM 820 C CA . LYS A 1 104 ? 20.612 1.947 -5.932 1.00 83.06 104 LYS A CA 1
ATOM 821 C C . LYS A 1 104 ? 21.895 1.564 -5.201 1.00 83.06 104 LYS A C 1
ATOM 823 O O . LYS A 1 104 ? 22.992 1.848 -5.681 1.00 83.06 104 LYS A O 1
ATOM 828 N N . SER A 1 105 ? 21.787 0.892 -4.058 1.00 81.75 105 SER A N 1
ATOM 829 C CA . SER A 1 105 ? 22.959 0.373 -3.363 1.00 81.75 105 SER A CA 1
ATOM 830 C C . SER A 1 105 ? 23.699 -0.666 -4.226 1.00 81.75 105 SER A C 1
ATOM 832 O O . SER A 1 105 ? 23.096 -1.519 -4.890 1.00 81.75 105 SER A O 1
ATOM 834 N N . LYS A 1 106 ? 25.039 -0.646 -4.178 1.00 79.38 106 LYS A N 1
ATOM 835 C CA . LYS A 1 106 ? 25.921 -1.640 -4.832 1.00 79.38 106 LYS A CA 1
ATOM 836 C C . LYS A 1 106 ? 25.850 -3.030 -4.176 1.00 79.38 106 LYS A C 1
ATOM 838 O O . LYS A 1 106 ? 26.737 -3.860 -4.361 1.00 79.38 106 LYS A O 1
ATOM 843 N N . GLU A 1 107 ? 24.833 -3.280 -3.360 1.00 80.81 107 GLU A N 1
ATOM 844 C CA . GLU A 1 107 ? 24.676 -4.532 -2.650 1.00 80.81 107 GLU A CA 1
ATOM 845 C C . GLU A 1 107 ? 24.290 -5.687 -3.579 1.00 80.81 107 GLU A C 1
ATOM 847 O O . GLU A 1 107 ? 23.573 -5.520 -4.570 1.00 80.81 107 GLU A O 1
ATOM 852 N N . SER A 1 108 ? 24.721 -6.896 -3.208 1.00 83.75 108 SER A N 1
ATOM 853 C CA . SER A 1 108 ? 24.345 -8.119 -3.918 1.00 83.75 108 SER A CA 1
ATOM 854 C C . SER A 1 108 ? 22.829 -8.342 -3.901 1.00 83.75 108 SER A C 1
ATOM 856 O O . SER A 1 108 ? 22.142 -8.004 -2.935 1.00 83.75 108 SER A O 1
ATOM 858 N N . VAL A 1 109 ? 22.301 -9.008 -4.934 1.00 82.31 109 VAL A N 1
ATOM 859 C CA . VAL A 1 109 ? 20.864 -9.327 -5.056 1.00 82.31 109 VAL A CA 1
ATOM 860 C C . VAL A 1 109 ? 20.325 -10.029 -3.798 1.00 82.31 109 VAL A C 1
ATOM 862 O O . VAL A 1 109 ? 19.232 -9.728 -3.328 1.00 82.31 109 VAL A O 1
ATOM 865 N N . ASN A 1 110 ? 21.122 -10.907 -3.177 1.00 83.88 110 ASN A N 1
ATOM 866 C CA . ASN A 1 110 ? 20.743 -11.594 -1.936 1.00 83.88 110 ASN A CA 1
ATOM 867 C C . ASN A 1 110 ? 20.602 -10.654 -0.733 1.00 83.88 110 ASN A C 1
ATOM 869 O O . ASN A 1 110 ? 19.783 -10.915 0.150 1.00 83.88 110 ASN A O 1
ATOM 873 N N . GLN A 1 111 ? 21.427 -9.609 -0.673 1.00 86.12 111 GLN A N 1
ATOM 874 C CA . GLN A 1 111 ? 21.411 -8.607 0.386 1.00 86.12 111 GLN A CA 1
ATOM 875 C C . GLN A 1 111 ? 20.171 -7.717 0.258 1.00 86.12 111 GLN A C 1
ATOM 877 O O . GLN A 1 111 ? 19.474 -7.510 1.249 1.00 86.12 111 GLN A O 1
ATOM 882 N N . ARG A 1 112 ? 19.825 -7.329 -0.977 1.00 86.56 112 ARG A N 1
ATOM 883 C CA . ARG A 1 112 ? 18.614 -6.558 -1.296 1.00 86.56 112 ARG A CA 1
ATOM 884 C C . ARG A 1 112 ? 17.352 -7.264 -0.805 1.00 86.56 112 ARG A C 1
ATOM 886 O O . ARG A 1 112 ? 16.579 -6.697 -0.040 1.00 86.56 112 ARG A O 1
ATOM 893 N N . TRP A 1 113 ? 17.196 -8.549 -1.138 1.00 86.69 113 TRP A N 1
ATOM 894 C CA . TRP A 1 113 ? 16.068 -9.351 -0.648 1.00 86.69 113 TRP A CA 1
ATOM 895 C C . TRP A 1 113 ? 16.058 -9.519 0.875 1.00 86.69 113 TRP A C 1
ATOM 897 O O . TRP A 1 113 ? 14.985 -9.644 1.458 1.00 86.69 113 TRP A O 1
ATOM 907 N N . ARG A 1 114 ? 17.223 -9.488 1.540 1.00 89.88 114 ARG A N 1
ATOM 908 C CA . ARG A 1 114 ? 17.301 -9.510 3.009 1.00 89.88 114 ARG A CA 1
ATOM 909 C C . ARG A 1 114 ? 16.759 -8.215 3.619 1.00 89.88 114 ARG A C 1
ATOM 911 O O . ARG A 1 114 ? 16.045 -8.290 4.615 1.00 89.88 114 ARG A O 1
ATOM 918 N N . TRP A 1 115 ? 17.071 -7.059 3.034 1.00 90.38 115 TRP A N 1
ATOM 919 C CA . TRP A 1 115 ? 16.533 -5.770 3.480 1.00 90.38 115 TRP A CA 1
ATOM 920 C C . TRP A 1 115 ? 15.026 -5.667 3.264 1.00 90.38 115 TRP A C 1
ATOM 922 O O . TRP A 1 115 ? 14.310 -5.326 4.203 1.00 90.38 115 TRP A O 1
ATOM 932 N N . ILE A 1 116 ? 14.540 -6.055 2.082 1.00 89.56 116 ILE A N 1
ATOM 933 C CA . ILE A 1 116 ? 13.100 -6.085 1.780 1.00 89.56 116 ILE A CA 1
ATOM 934 C C . ILE A 1 116 ? 12.377 -7.046 2.740 1.00 89.56 116 ILE A C 1
ATOM 936 O O . ILE A 1 116 ? 11.353 -6.692 3.316 1.00 89.56 116 ILE A O 1
ATOM 940 N N . ALA A 1 117 ? 12.944 -8.232 3.002 1.00 91.00 117 ALA A N 1
ATOM 941 C CA . ALA A 1 117 ? 12.382 -9.178 3.971 1.00 91.00 117 ALA A CA 1
ATOM 942 C C . ALA A 1 117 ? 12.330 -8.603 5.393 1.00 91.00 117 ALA A C 1
ATOM 944 O O . ALA A 1 117 ? 11.375 -8.858 6.124 1.00 91.00 117 ALA A O 1
ATOM 945 N N . GLY A 1 118 ? 13.348 -7.832 5.787 1.00 92.31 118 GLY A N 1
ATOM 946 C CA . GLY A 1 118 ? 13.379 -7.133 7.068 1.00 92.31 118 GLY A CA 1
ATOM 947 C C . GLY A 1 118 ? 12.259 -6.101 7.185 1.00 92.31 118 GLY A C 1
ATOM 948 O O . GLY A 1 118 ? 11.538 -6.103 8.180 1.00 92.31 118 GLY A O 1
ATOM 949 N N . LEU A 1 119 ? 12.072 -5.271 6.154 1.00 91.88 119 LEU A N 1
ATOM 950 C CA . LEU A 1 119 ? 11.020 -4.252 6.121 1.00 91.88 119 LEU A CA 1
ATOM 951 C C . LEU A 1 119 ? 9.621 -4.884 6.171 1.00 91.88 119 LEU A C 1
ATOM 953 O O . LEU A 1 119 ? 8.789 -4.487 6.990 1.00 91.88 119 LEU A O 1
ATOM 957 N N . GLU A 1 120 ? 9.376 -5.919 5.368 1.00 92.81 120 GLU A N 1
ATOM 958 C CA . GLU A 1 120 ? 8.113 -6.664 5.410 1.00 92.81 120 GLU A CA 1
ATOM 959 C C . GLU A 1 120 ? 7.897 -7.351 6.764 1.00 92.81 120 GLU A C 1
ATOM 961 O O . GLU A 1 120 ? 6.794 -7.329 7.310 1.00 92.81 120 GLU A O 1
ATOM 966 N N . GLY A 1 121 ? 8.958 -7.891 7.368 1.00 94.56 121 GLY A N 1
ATOM 967 C CA . GLY A 1 121 ? 8.916 -8.452 8.717 1.00 94.56 121 GLY A CA 1
ATOM 968 C C . GLY A 1 121 ? 8.483 -7.429 9.769 1.00 94.56 121 GLY A C 1
ATOM 969 O O . GLY A 1 121 ? 7.640 -7.738 10.612 1.00 94.56 121 GLY A O 1
ATOM 970 N N . VAL A 1 122 ? 8.988 -6.193 9.692 1.00 94.50 122 VAL A N 1
ATOM 971 C CA . VAL A 1 122 ? 8.555 -5.093 10.569 1.00 94.50 122 VAL A CA 1
ATOM 972 C C . VAL A 1 122 ? 7.062 -4.806 10.381 1.00 94.50 122 VAL A C 1
ATOM 974 O O . VAL A 1 122 ? 6.337 -4.736 11.375 1.00 94.50 122 VAL A O 1
ATOM 977 N N . LYS A 1 123 ? 6.564 -4.718 9.139 1.00 93.56 123 LYS A N 1
ATOM 978 C CA . LYS A 1 123 ? 5.126 -4.516 8.871 1.00 93.56 123 LYS A CA 1
ATOM 979 C C . LYS A 1 123 ? 4.267 -5.657 9.417 1.00 93.56 123 LYS A C 1
ATOM 981 O O . LYS A 1 123 ? 3.239 -5.396 10.041 1.00 93.56 123 LYS A O 1
ATOM 986 N N . VAL A 1 124 ? 4.699 -6.908 9.250 1.00 94.81 124 VAL A N 1
ATOM 987 C CA . VAL A 1 124 ? 4.019 -8.089 9.809 1.00 94.81 124 VAL A CA 1
ATOM 988 C C . VAL A 1 124 ? 3.931 -7.998 11.330 1.00 94.81 124 VAL A C 1
ATOM 990 O O . VAL A 1 124 ? 2.849 -8.173 11.885 1.00 94.81 124 VAL A O 1
ATOM 993 N N . ILE A 1 125 ? 5.030 -7.668 12.013 1.00 95.50 125 ILE A N 1
ATOM 994 C CA . ILE A 1 125 ? 5.050 -7.519 13.475 1.00 95.50 125 ILE A CA 1
ATOM 995 C C . ILE A 1 125 ? 4.082 -6.417 13.918 1.00 95.50 125 ILE A C 1
ATOM 997 O O . ILE A 1 125 ? 3.275 -6.640 14.821 1.00 95.50 125 ILE A O 1
ATOM 1001 N N . LEU A 1 126 ? 4.106 -5.254 13.261 1.00 94.12 126 LEU A N 1
ATOM 1002 C CA . LEU A 1 126 ? 3.203 -4.143 13.571 1.00 94.12 126 LEU A CA 1
ATOM 1003 C C . LEU A 1 126 ? 1.731 -4.537 13.376 1.00 94.12 126 LEU A C 1
ATOM 1005 O O . LEU A 1 126 ? 0.909 -4.294 14.259 1.00 94.12 126 LEU A O 1
ATOM 1009 N N . ARG A 1 127 ? 1.394 -5.211 12.270 1.00 93.75 127 ARG A N 1
ATOM 1010 C CA . ARG A 1 127 ? 0.030 -5.694 12.002 1.00 93.75 127 ARG A CA 1
ATOM 1011 C C . ARG A 1 127 ? -0.413 -6.774 12.983 1.00 93.75 127 ARG A C 1
ATOM 1013 O O . ARG A 1 127 ? -1.568 -6.761 13.394 1.00 93.75 127 ARG A O 1
ATOM 1020 N N . LEU A 1 128 ? 0.482 -7.665 13.413 1.00 94.50 128 LEU A N 1
ATOM 1021 C CA . LEU A 1 128 ? 0.186 -8.645 14.462 1.00 94.50 128 LEU A CA 1
ATOM 1022 C C . LEU A 1 128 ? -0.091 -7.962 15.803 1.00 94.50 128 LEU A C 1
ATOM 1024 O O . LEU A 1 128 ? -1.058 -8.320 16.471 1.00 94.50 128 LEU A O 1
ATOM 1028 N N . ILE A 1 129 ? 0.704 -6.956 16.185 1.00 93.19 129 ILE A N 1
ATOM 1029 C CA . ILE A 1 129 ? 0.457 -6.166 17.401 1.00 93.19 129 ILE A CA 1
ATOM 1030 C C . ILE A 1 129 ? -0.937 -5.531 17.341 1.00 93.19 129 ILE A C 1
ATOM 1032 O O . ILE A 1 129 ? -1.699 -5.660 18.300 1.00 93.19 129 ILE A O 1
ATOM 1036 N N . LEU A 1 130 ? -1.305 -4.913 16.213 1.00 91.69 130 LEU A N 1
ATOM 1037 C CA . LEU A 1 130 ? -2.641 -4.340 16.011 1.00 91.69 130 LEU A CA 1
ATOM 1038 C C . LEU A 1 130 ? -3.737 -5.410 16.074 1.00 91.69 130 LEU A C 1
ATOM 1040 O O . LEU A 1 130 ? -4.745 -5.233 16.759 1.00 91.69 130 LEU A O 1
ATOM 1044 N N . PHE A 1 131 ? -3.533 -6.548 15.418 1.00 92.12 131 PHE A N 1
ATOM 1045 C CA . PHE A 1 131 ? -4.486 -7.653 15.407 1.00 92.12 131 PHE A CA 1
ATOM 1046 C C . PHE A 1 131 ? -4.765 -8.189 16.819 1.00 92.12 131 PHE A C 1
ATOM 1048 O O . PHE A 1 131 ? -5.922 -8.334 17.215 1.00 92.12 131 PHE A O 1
ATOM 1055 N N . TYR A 1 132 ? -3.731 -8.420 17.632 1.00 91.31 132 TYR A N 1
ATOM 1056 C CA . TYR A 1 132 ? -3.916 -8.880 19.011 1.00 91.31 132 TYR A CA 1
ATOM 1057 C C . TYR A 1 132 ? -4.482 -7.787 19.928 1.00 91.31 132 TYR A C 1
ATOM 1059 O O . TYR A 1 132 ? -5.375 -8.075 20.729 1.00 91.31 132 TYR A O 1
ATOM 1067 N N . ALA A 1 133 ? -4.037 -6.535 19.783 1.00 89.44 133 ALA A N 1
ATOM 1068 C CA . ALA A 1 133 ? -4.529 -5.414 20.585 1.00 89.44 133 ALA A CA 1
ATOM 1069 C C . ALA A 1 133 ? -6.019 -5.117 20.339 1.00 89.44 133 ALA A C 1
ATOM 1071 O O . ALA A 1 133 ? -6.744 -4.770 21.270 1.00 89.44 133 ALA A O 1
ATOM 1072 N N . THR A 1 134 ? -6.508 -5.321 19.112 1.00 85.94 134 THR A N 1
ATOM 1073 C CA . THR A 1 134 ? -7.911 -5.072 18.727 1.00 85.94 134 THR A CA 1
ATOM 1074 C C . THR A 1 134 ? -8.859 -6.243 18.994 1.00 85.94 134 THR A C 1
ATOM 1076 O O . THR A 1 134 ? -9.993 -6.245 18.512 1.00 85.94 134 THR A O 1
ATOM 1079 N N . ARG A 1 135 ? -8.439 -7.232 19.798 1.00 86.19 135 ARG A N 1
ATOM 1080 C CA . ARG A 1 135 ? -9.185 -8.479 20.060 1.00 86.19 135 ARG A CA 1
ATOM 1081 C C . ARG A 1 135 ? -9.463 -9.281 18.785 1.00 86.19 135 ARG A C 1
ATOM 1083 O O . ARG A 1 135 ? -10.550 -9.834 18.628 1.00 86.19 135 ARG A O 1
ATOM 1090 N N . LYS A 1 136 ? -8.465 -9.365 17.901 1.00 85.12 136 LYS A N 1
ATOM 1091 C CA . LYS A 1 136 ? -8.495 -10.160 16.666 1.00 85.12 136 LYS A CA 1
ATOM 1092 C C . LYS A 1 136 ? -9.557 -9.700 15.657 1.00 85.12 136 LYS A C 1
ATOM 1094 O O . LYS A 1 136 ? -10.151 -10.504 14.937 1.00 85.12 136 LYS A O 1
ATOM 1099 N N . LYS A 1 137 ? -9.810 -8.390 15.621 1.00 85.12 137 LYS A N 1
ATOM 1100 C CA . LYS A 1 137 ? -10.601 -7.756 14.563 1.00 85.12 137 LYS A CA 1
ATOM 1101 C C . LYS A 1 137 ? -9.760 -7.628 13.294 1.00 85.12 137 LYS A C 1
ATOM 1103 O O . LYS A 1 137 ? -8.535 -7.677 13.347 1.00 85.12 137 LYS A O 1
ATOM 1108 N N . MET A 1 138 ? -10.432 -7.459 12.160 1.00 86.94 138 MET A N 1
ATOM 1109 C CA . MET A 1 138 ? -9.767 -7.189 10.889 1.00 86.94 138 MET A CA 1
ATOM 1110 C C . MET A 1 138 ? -8.949 -5.913 10.996 1.00 86.94 138 MET A C 1
ATOM 1112 O O . MET A 1 138 ? -9.419 -4.921 11.554 1.00 86.94 138 MET A O 1
ATOM 1116 N N . VAL A 1 139 ? -7.738 -5.946 10.449 1.00 87.75 139 VAL A N 1
ATOM 1117 C CA . VAL A 1 139 ? -6.919 -4.742 10.332 1.00 87.75 139 VAL A CA 1
ATOM 1118 C C . VAL A 1 139 ? -7.454 -3.913 9.163 1.00 87.75 139 VAL A C 1
ATOM 1120 O O . VAL A 1 139 ? -7.460 -4.382 8.023 1.00 87.75 139 VAL A O 1
ATOM 1123 N N . ILE A 1 140 ? -7.948 -2.713 9.464 1.00 84.75 140 ILE A N 1
ATOM 1124 C CA . ILE A 1 140 ? -8.534 -1.776 8.501 1.00 84.75 140 ILE A CA 1
ATOM 1125 C C . ILE A 1 140 ? -7.432 -0.851 7.983 1.00 84.75 140 ILE A C 1
ATOM 1127 O O . ILE A 1 140 ? -6.596 -0.390 8.762 1.00 84.75 140 ILE A O 1
ATOM 1131 N N . HIS A 1 141 ? -7.433 -0.577 6.678 1.00 82.12 141 HIS A N 1
ATOM 1132 C CA . HIS A 1 141 ? -6.539 0.389 6.052 1.00 82.12 141 HIS A CA 1
ATOM 1133 C C . HIS A 1 141 ? -7.344 1.594 5.534 1.00 82.12 141 HIS A C 1
ATOM 1135 O O . HIS A 1 141 ? -8.347 1.379 4.858 1.00 82.12 141 HIS A O 1
ATOM 1141 N N . PRO A 1 142 ? -6.915 2.844 5.786 1.00 82.50 142 PRO A N 1
ATOM 1142 C CA . PRO A 1 142 ? -5.742 3.244 6.571 1.00 82.50 142 PRO A CA 1
ATOM 1143 C C . PRO A 1 142 ? -5.891 2.981 8.081 1.00 82.50 142 PRO A C 1
ATOM 1145 O O . PRO A 1 142 ? -6.987 3.012 8.628 1.00 82.50 142 PRO A O 1
ATOM 1148 N N . THR A 1 143 ? -4.773 2.755 8.783 1.00 83.19 143 THR A N 1
ATOM 1149 C CA . THR A 1 143 ? -4.759 2.564 10.253 1.00 83.19 143 THR A CA 1
ATOM 1150 C C . THR A 1 143 ? -4.703 3.878 11.040 1.00 83.19 143 THR A C 1
ATOM 1152 O O . THR A 1 143 ? -4.571 3.868 12.262 1.00 83.19 143 THR A O 1
ATOM 1155 N N . HIS A 1 144 ? -4.742 5.016 10.353 1.00 83.38 144 HIS A N 1
ATOM 1156 C CA . HIS A 1 144 ? -4.680 6.353 10.931 1.00 83.38 144 HIS A CA 1
ATOM 1157 C C . HIS A 1 144 ? -5.945 7.138 10.581 1.00 83.38 144 HIS A C 1
ATOM 1159 O O . HIS A 1 144 ? -6.756 6.701 9.767 1.00 83.38 144 HIS A O 1
ATOM 1165 N N . PHE A 1 145 ? -6.119 8.292 11.223 1.00 83.12 145 PHE A N 1
ATOM 1166 C CA . PHE A 1 145 ? -7.225 9.186 10.908 1.00 83.12 145 PHE A CA 1
ATOM 1167 C C . PHE A 1 145 ? -7.162 9.646 9.461 1.00 83.12 145 PHE A C 1
ATOM 1169 O O . PHE A 1 145 ? -6.112 10.090 9.001 1.00 83.12 145 PHE A O 1
ATOM 1176 N N . ALA A 1 146 ? -8.300 9.608 8.789 1.00 76.25 146 ALA A N 1
ATOM 1177 C CA . ALA A 1 146 ? -8.425 10.181 7.469 1.00 76.25 146 ALA A CA 1
ATOM 1178 C C . ALA A 1 146 ? -8.993 11.596 7.568 1.00 76.25 146 ALA A C 1
ATOM 1180 O O . ALA A 1 146 ? -9.811 11.901 8.444 1.00 76.25 146 ALA A O 1
ATOM 1181 N N . ARG A 1 147 ? -8.575 12.459 6.643 1.00 67.88 147 ARG A N 1
ATOM 1182 C CA . ARG A 1 147 ? -9.316 13.686 6.353 1.00 67.88 147 ARG A CA 1
ATOM 1183 C C . ARG A 1 147 ? -10.654 13.238 5.763 1.00 67.88 147 ARG A C 1
ATOM 1185 O O . ARG A 1 147 ? -10.670 12.422 4.846 1.00 67.88 147 ARG A O 1
ATOM 1192 N N . GLY A 1 148 ? -11.760 13.656 6.373 1.00 58.41 148 GLY A N 1
ATOM 1193 C CA . GLY A 1 148 ? -13.069 13.433 5.774 1.00 58.41 148 GLY A CA 1
ATOM 1194 C C . GLY A 1 148 ? -13.157 14.323 4.547 1.00 58.41 148 GLY A C 1
ATOM 1195 O O . GLY A 1 148 ? -13.180 15.538 4.708 1.00 58.41 148 GLY A O 1
ATOM 1196 N N . ASP A 1 149 ? -13.141 13.736 3.356 1.00 51.84 149 ASP A N 1
ATOM 1197 C CA . ASP A 1 149 ? -13.408 14.493 2.140 1.00 51.84 149 ASP A CA 1
ATOM 1198 C C . ASP A 1 149 ? -14.931 14.622 2.006 1.00 51.84 149 ASP A C 1
ATOM 1200 O O . ASP A 1 149 ? -15.640 13.650 1.733 1.00 51.84 149 ASP A O 1
ATOM 1204 N N . GLU A 1 150 ? -15.439 15.829 2.258 1.00 43.34 150 GLU A N 1
ATOM 1205 C CA . GLU A 1 150 ? -16.589 16.313 1.504 1.00 43.34 150 GLU A CA 1
ATOM 1206 C C . GLU A 1 150 ? -16.090 16.579 0.072 1.00 43.34 150 GLU A C 1
ATOM 1208 O O . GLU A 1 150 ? -15.120 17.309 -0.129 1.00 43.34 150 GLU A O 1
ATOM 1213 N N . ASP A 1 151 ? -16.766 15.960 -0.893 1.00 40.44 151 ASP A N 1
ATOM 1214 C CA . ASP A 1 151 ? -16.644 16.101 -2.348 1.00 40.44 151 ASP A CA 1
ATOM 1215 C C . ASP A 1 151 ? -15.661 15.187 -3.102 1.00 40.44 151 ASP A C 1
ATOM 1217 O O . ASP A 1 151 ? -14.491 15.022 -2.764 1.00 40.44 151 ASP A O 1
ATOM 1221 N N . ASP A 1 152 ? -16.194 14.658 -4.211 1.00 44.16 152 ASP A N 1
ATOM 1222 C CA . ASP A 1 152 ? -15.653 13.756 -5.239 1.00 44.16 152 ASP A CA 1
ATOM 1223 C C . ASP A 1 152 ? -14.397 14.273 -5.977 1.00 44.16 152 ASP A C 1
ATOM 1225 O O . ASP A 1 152 ? -14.254 14.141 -7.198 1.00 44.16 152 ASP A O 1
ATOM 1229 N N . LYS A 1 153 ? -13.440 14.879 -5.275 1.00 44.41 153 LYS A N 1
ATOM 1230 C CA . LYS A 1 153 ? -12.127 15.146 -5.848 1.00 44.41 153 LYS A CA 1
ATOM 1231 C C . LYS A 1 153 ? -11.366 13.831 -5.894 1.00 44.41 153 LYS A C 1
ATOM 1233 O O . LYS A 1 153 ? -11.034 13.244 -4.869 1.00 44.41 153 LYS A O 1
ATOM 1238 N N . ILE A 1 154 ? -11.066 13.379 -7.111 1.00 45.19 154 ILE A N 1
ATOM 1239 C CA . ILE A 1 154 ? -10.047 12.359 -7.363 1.00 45.19 154 ILE A CA 1
ATOM 1240 C C . ILE A 1 154 ? -8.719 12.958 -6.891 1.00 45.19 154 ILE A C 1
ATOM 1242 O O . ILE A 1 154 ? -7.989 13.588 -7.654 1.00 45.19 154 ILE A O 1
ATOM 1246 N N . ASN A 1 155 ? -8.449 12.837 -5.596 1.00 47.06 155 ASN A N 1
ATOM 1247 C CA . ASN A 1 155 ? -7.203 13.269 -5.010 1.00 47.06 155 ASN A CA 1
ATOM 1248 C C . ASN A 1 155 ? -6.102 12.398 -5.602 1.00 47.06 155 ASN A C 1
ATOM 1250 O O . ASN A 1 155 ? -6.242 11.201 -5.809 1.00 47.06 155 ASN A O 1
ATOM 1254 N N . LEU A 1 156 ? -4.963 12.983 -5.916 1.00 43.78 156 LEU A N 1
ATOM 1255 C CA . LEU A 1 156 ? -3.894 12.222 -6.547 1.00 43.78 156 LEU A CA 1
ATOM 1256 C C . LEU A 1 156 ? -3.316 11.133 -5.610 1.00 43.78 156 LEU A C 1
ATOM 1258 O O . LEU A 1 156 ? -2.775 10.126 -6.062 1.00 43.78 156 LEU A O 1
ATOM 1262 N N . ALA A 1 157 ? -3.519 11.305 -4.298 1.00 45.16 157 ALA A N 1
ATOM 1263 C CA . ALA A 1 157 ? -3.303 10.288 -3.270 1.00 45.16 157 ALA A CA 1
ATOM 1264 C C . ALA A 1 157 ? -4.255 9.075 -3.390 1.00 45.16 157 ALA A C 1
ATOM 1266 O O . ALA A 1 157 ? -3.921 7.997 -2.907 1.00 45.16 157 ALA A O 1
ATOM 1267 N N . THR A 1 158 ? -5.398 9.216 -4.075 1.00 47.72 158 THR A N 1
ATOM 1268 C CA . THR A 1 158 ? -6.373 8.151 -4.380 1.00 47.72 158 THR A CA 1
ATOM 1269 C C . THR A 1 158 ? -5.786 7.062 -5.285 1.00 47.72 158 THR A C 1
ATOM 1271 O O . THR A 1 158 ? -6.300 5.946 -5.309 1.00 47.72 158 THR A O 1
ATOM 1274 N N . LEU A 1 159 ? -4.698 7.345 -6.012 1.00 47.22 159 LEU A N 1
ATOM 1275 C CA . LEU A 1 159 ? -4.038 6.369 -6.888 1.00 47.22 159 LEU A CA 1
ATOM 1276 C C . LEU A 1 159 ? -3.080 5.427 -6.143 1.00 47.22 159 LEU A C 1
ATOM 1278 O O . LEU A 1 159 ? -2.754 4.360 -6.666 1.00 47.22 159 LEU A O 1
ATOM 1282 N N . ASP A 1 160 ? -2.640 5.779 -4.931 1.00 53.44 160 ASP A N 1
ATOM 1283 C CA . ASP A 1 160 ? -1.746 4.920 -4.159 1.00 53.44 160 ASP A CA 1
ATOM 1284 C C . ASP A 1 160 ? -2.541 3.986 -3.240 1.00 53.44 160 ASP A C 1
ATOM 1286 O O . ASP A 1 160 ? -3.074 4.356 -2.190 1.00 53.44 160 ASP A O 1
ATOM 1290 N N . THR A 1 161 ? -2.567 2.711 -3.621 1.00 52.66 161 THR A N 1
ATOM 1291 C CA . THR A 1 161 ? -3.191 1.639 -2.833 1.00 52.66 161 THR A CA 1
ATOM 1292 C C . THR A 1 161 ? -2.625 1.468 -1.419 1.00 52.66 161 THR A C 1
ATOM 1294 O O . THR A 1 161 ? -3.263 0.806 -0.592 1.00 52.66 161 THR A O 1
ATOM 1297 N N . ARG A 1 162 ? -1.454 2.057 -1.130 1.00 54.59 162 ARG A N 1
ATOM 1298 C CA . ARG A 1 162 ? -0.779 2.031 0.175 1.00 54.59 162 ARG A CA 1
ATOM 1299 C C . ARG A 1 162 ? -1.296 3.110 1.133 1.00 54.59 162 ARG A C 1
ATOM 1301 O O . ARG A 1 162 ? -1.191 2.927 2.345 1.00 54.59 162 ARG A O 1
ATOM 1308 N N . ILE A 1 163 ? -1.875 4.198 0.615 1.00 54.66 163 ILE A N 1
ATOM 1309 C CA . ILE A 1 163 ? -2.391 5.320 1.421 1.00 54.66 163 ILE A CA 1
ATOM 1310 C C . ILE A 1 163 ? -3.793 5.000 1.963 1.00 54.66 163 ILE A C 1
ATOM 1312 O O . ILE A 1 163 ? -4.091 5.318 3.113 1.00 54.66 163 ILE A O 1
ATOM 1316 N N . GLY A 1 164 ? -4.590 4.236 1.206 1.00 53.94 164 GLY A N 1
ATOM 1317 C CA . GLY A 1 164 ? -5.922 3.777 1.613 1.00 53.94 164 GLY A CA 1
ATOM 1318 C C . GLY A 1 164 ? -6.976 4.891 1.594 1.00 53.94 164 GLY A C 1
ATOM 1319 O O . GLY A 1 164 ? -6.671 6.061 1.792 1.00 53.94 164 GLY A O 1
ATOM 1320 N N . ILE A 1 165 ? -8.235 4.523 1.350 1.00 59.12 165 ILE A N 1
ATOM 1321 C CA . ILE A 1 165 ? -9.380 5.447 1.348 1.00 59.12 165 ILE A CA 1
ATOM 1322 C C . ILE A 1 165 ? -10.161 5.209 2.648 1.00 59.12 165 ILE A C 1
ATOM 1324 O O . ILE A 1 165 ? -10.366 4.040 2.995 1.00 59.12 165 ILE A O 1
ATOM 1328 N N . PRO A 1 166 ? -10.589 6.253 3.386 1.00 56.53 166 PRO A N 1
ATOM 1329 C CA . PRO A 1 166 ? -11.468 6.062 4.531 1.00 56.53 166 PRO A CA 1
ATOM 1330 C C . PRO A 1 166 ? -12.755 5.360 4.118 1.00 56.53 166 PRO A C 1
ATOM 1332 O O . PRO A 1 166 ? -13.434 5.765 3.177 1.00 56.53 166 PRO A O 1
ATOM 1335 N N . ALA A 1 167 ? -13.087 4.309 4.856 1.00 53.81 167 ALA A N 1
ATOM 1336 C CA . ALA A 1 167 ? -14.343 3.606 4.691 1.00 53.81 167 ALA A CA 1
ATOM 1337 C C . ALA A 1 167 ? -15.533 4.509 5.085 1.00 53.81 167 ALA A C 1
ATOM 1339 O O . ALA A 1 167 ? -15.416 5.373 5.955 1.00 53.81 167 ALA A O 1
ATOM 1340 N N . SER A 1 168 ? -16.673 4.318 4.425 1.00 55.50 168 SER A N 1
ATOM 1341 C CA . SER A 1 168 ? -17.907 5.081 4.575 1.00 55.50 168 SER A CA 1
ATOM 1342 C C . SER A 1 168 ? -18.334 5.200 6.043 1.00 55.50 168 SER A C 1
ATOM 1344 O O . SER A 1 168 ? -18.178 4.276 6.845 1.00 55.50 168 SER A O 1
ATOM 1346 N N . SER A 1 169 ? -18.901 6.356 6.397 1.00 53.66 169 SER A N 1
ATOM 1347 C CA . SER A 1 169 ? -19.139 6.884 7.753 1.00 53.66 169 SER A CA 1
ATOM 1348 C C . SER A 1 169 ? -20.134 6.098 8.623 1.00 53.66 169 SER A C 1
ATOM 1350 O O . SER A 1 169 ? -20.576 6.577 9.670 1.00 53.66 169 SER A O 1
ATOM 1352 N N . THR A 1 170 ? -20.491 4.872 8.240 1.00 57.16 170 THR A N 1
ATOM 1353 C CA . THR A 1 170 ? -21.484 4.089 8.971 1.00 57.16 170 THR A CA 1
ATOM 1354 C C . THR A 1 170 ? -20.864 3.461 10.217 1.00 57.16 170 THR A C 1
ATOM 1356 O O . THR A 1 170 ? -19.993 2.586 10.150 1.00 57.16 170 THR A O 1
ATOM 1359 N N . LEU A 1 171 ? -21.360 3.873 11.387 1.00 57.78 171 LEU A N 1
ATOM 1360 C CA . LEU A 1 171 ? -21.041 3.248 12.667 1.00 57.78 171 LEU A CA 1
ATOM 1361 C C . LEU A 1 171 ? -21.483 1.782 12.652 1.00 57.78 171 LEU A C 1
ATOM 1363 O O . LEU A 1 171 ? -22.657 1.467 12.821 1.00 57.78 171 LEU A O 1
ATOM 1367 N N . SER A 1 172 ? -20.536 0.869 12.461 1.00 59.12 172 SER A N 1
ATOM 1368 C CA . SER A 1 172 ? -20.820 -0.549 12.573 1.00 59.12 172 SER A CA 1
ATOM 1369 C C . SER A 1 172 ? -20.647 -1.065 13.994 1.00 59.12 172 SER A C 1
ATOM 1371 O O . SER A 1 172 ? -19.599 -0.884 14.617 1.00 59.12 172 SER A O 1
ATOM 1373 N N . GLY A 1 173 ? -21.648 -1.814 14.459 1.00 61.88 173 GLY A N 1
ATOM 1374 C CA . GLY A 1 173 ? -21.528 -2.681 15.627 1.00 61.88 173 GLY A CA 1
ATOM 1375 C C . GLY A 1 173 ? -20.477 -3.780 15.430 1.00 61.88 173 GLY A C 1
ATOM 1376 O O . GLY A 1 173 ? -20.066 -4.088 14.309 1.00 61.88 173 GLY A O 1
ATOM 1377 N N . SER A 1 174 ? -20.023 -4.373 16.537 1.00 63.75 174 SER A N 1
ATOM 1378 C CA . SER A 1 174 ? -19.073 -5.488 16.525 1.00 63.75 174 SER A CA 1
ATOM 1379 C C . SER A 1 174 ? -19.783 -6.823 16.317 1.00 63.75 174 SER A C 1
ATOM 1381 O O . SER A 1 174 ? -20.628 -7.193 17.132 1.00 63.75 174 SER A O 1
ATOM 1383 N N . LEU A 1 175 ? -19.389 -7.570 15.287 1.00 71.62 175 LEU A N 1
ATOM 1384 C CA . LEU A 1 175 ? -19.841 -8.943 15.060 1.00 71.62 175 LEU A CA 1
ATOM 1385 C C . LEU A 1 175 ? -18.894 -9.954 15.738 1.00 71.62 175 LEU A C 1
ATOM 1387 O O . LEU A 1 175 ? -17.690 -9.690 15.847 1.00 71.62 175 LEU A O 1
ATOM 1391 N N . PRO A 1 176 ? -19.403 -11.110 16.206 1.00 71.25 176 PRO A N 1
ATOM 1392 C CA . PRO A 1 176 ? -18.561 -12.172 16.741 1.00 71.25 176 PRO A CA 1
ATOM 1393 C C . PRO A 1 176 ? -17.665 -12.750 15.637 1.00 71.25 176 PRO A C 1
ATOM 1395 O O . PRO A 1 176 ? -18.131 -13.154 14.574 1.00 71.25 176 PRO A O 1
ATOM 1398 N N . ARG A 1 177 ? -16.356 -12.795 15.899 1.00 74.31 177 ARG A N 1
ATOM 1399 C CA . ARG A 1 177 ? -15.341 -13.314 14.970 1.00 74.31 177 ARG A CA 1
ATOM 1400 C C . ARG A 1 177 ? -15.136 -14.811 15.216 1.00 74.31 177 ARG A C 1
ATOM 1402 O O . ARG A 1 177 ? -14.730 -15.199 16.310 1.00 74.31 177 ARG A O 1
ATOM 1409 N N . LEU A 1 178 ? -15.392 -15.646 14.207 1.00 75.81 178 LEU A N 1
ATOM 1410 C CA . LEU A 1 178 ? -15.182 -17.102 14.263 1.00 75.81 178 LEU A CA 1
ATOM 1411 C C . LEU A 1 178 ? -13.827 -17.517 13.657 1.00 75.81 178 LEU A C 1
ATOM 1413 O O . LEU A 1 178 ? -13.102 -16.692 13.109 1.00 75.81 178 LEU A O 1
ATOM 1417 N N . GLY A 1 179 ? -13.451 -18.795 13.765 1.00 82.44 179 GLY A N 1
ATOM 1418 C CA . GLY A 1 179 ? -12.124 -19.310 13.378 1.00 82.44 179 GLY A CA 1
ATOM 1419 C C . GLY A 1 179 ? -11.627 -18.868 11.992 1.00 82.44 179 GLY A C 1
ATOM 1420 O O . GLY A 1 179 ? -10.502 -18.384 11.882 1.00 82.44 179 GLY A O 1
ATOM 1421 N N . TRP A 1 180 ? -12.477 -18.924 10.962 1.00 88.56 180 TRP A N 1
ATOM 1422 C CA . TRP A 1 180 ? -12.128 -18.519 9.591 1.00 88.56 180 TRP A CA 1
ATOM 1423 C C . TRP A 1 180 ? -11.728 -17.044 9.459 1.00 88.56 180 TRP A C 1
ATOM 1425 O O . TRP A 1 180 ? -10.832 -16.728 8.680 1.00 88.56 180 TRP A O 1
ATOM 1435 N N . ALA A 1 181 ? -12.299 -16.159 10.284 1.00 87.81 181 ALA A N 1
ATOM 1436 C CA . ALA A 1 181 ? -11.920 -14.748 10.340 1.00 87.81 181 ALA A CA 1
ATOM 1437 C C . ALA A 1 181 ? -10.451 -14.563 10.717 1.00 87.81 181 ALA A C 1
ATOM 1439 O O . ALA A 1 181 ? -9.725 -13.785 10.106 1.00 87.81 181 ALA A O 1
ATOM 1440 N N . HIS A 1 182 ? -10.010 -15.324 11.713 1.00 90.94 182 HIS A N 1
ATOM 1441 C CA . HIS A 1 182 ? -8.646 -15.275 12.209 1.00 90.94 182 HIS A CA 1
ATOM 1442 C C . HIS A 1 182 ? -7.661 -15.815 11.180 1.00 90.94 182 HIS A C 1
ATOM 1444 O O . HIS A 1 182 ? -6.610 -15.221 10.965 1.00 90.94 182 HIS A O 1
ATOM 1450 N N . VAL A 1 183 ? -8.015 -16.927 10.531 1.00 92.19 183 VAL A N 1
ATOM 1451 C CA . VAL A 1 183 ? -7.193 -17.528 9.478 1.00 92.19 183 VAL A CA 1
ATOM 1452 C C . VAL A 1 183 ? -7.040 -16.557 8.310 1.00 92.19 183 VAL A C 1
ATOM 1454 O O . VAL A 1 183 ? -5.920 -16.340 7.858 1.00 92.19 183 VAL A O 1
ATOM 1457 N N . ALA A 1 184 ? -8.129 -15.921 7.872 1.00 92.50 184 ALA A N 1
ATOM 1458 C CA . ALA A 1 184 ? -8.091 -14.941 6.793 1.00 92.50 184 ALA A CA 1
ATOM 1459 C C . ALA A 1 184 ? -7.157 -13.759 7.099 1.00 92.50 184 ALA A C 1
ATOM 1461 O O . ALA A 1 184 ? -6.353 -13.380 6.247 1.00 92.50 184 ALA A O 1
ATOM 1462 N N . GLU A 1 185 ? -7.231 -13.205 8.313 1.00 92.62 185 GLU A N 1
ATOM 1463 C CA . GLU A 1 185 ? -6.368 -12.091 8.722 1.00 92.62 185 GLU A CA 1
ATOM 1464 C C . GLU A 1 185 ? -4.904 -12.509 8.853 1.00 92.62 185 GLU A C 1
ATOM 1466 O O . GLU A 1 185 ? -4.023 -11.794 8.387 1.00 92.62 185 GLU A O 1
ATOM 1471 N N . LEU A 1 186 ? -4.618 -13.680 9.427 1.00 94.12 186 LEU A N 1
ATOM 1472 C CA . LEU A 1 186 ? -3.244 -14.172 9.526 1.00 94.12 186 LEU A CA 1
ATOM 1473 C C . LEU A 1 186 ? -2.643 -14.426 8.141 1.00 94.12 186 LEU A C 1
ATOM 1475 O O . LEU A 1 186 ? -1.513 -14.016 7.885 1.00 94.12 186 LEU A O 1
ATOM 1479 N N . LEU A 1 187 ? -3.398 -15.048 7.233 1.00 94.06 187 LEU A N 1
ATOM 1480 C CA . LEU A 1 187 ? -2.966 -15.255 5.852 1.00 94.06 187 LEU A CA 1
ATOM 1481 C C . LEU A 1 187 ? -2.651 -13.924 5.167 1.00 94.06 187 LEU A C 1
ATOM 1483 O O . LEU A 1 187 ? -1.576 -13.795 4.587 1.00 94.06 187 LEU A O 1
ATOM 1487 N N . TRP A 1 188 ? -3.529 -12.926 5.305 1.00 90.88 188 TRP A N 1
ATOM 1488 C CA . TRP A 1 188 ? -3.309 -11.584 4.763 1.00 90.88 188 TRP A CA 1
ATOM 1489 C C . TRP A 1 188 ? -2.050 -10.918 5.338 1.00 90.88 188 TRP A C 1
ATOM 1491 O O . TRP A 1 188 ? -1.220 -10.406 4.592 1.00 90.88 188 TRP A O 1
ATOM 1501 N N . ILE A 1 189 ? -1.862 -10.980 6.660 1.00 93.06 189 ILE A N 1
ATOM 1502 C CA . ILE A 1 189 ? -0.717 -10.374 7.352 1.00 93.06 189 ILE A CA 1
ATOM 1503 C C . ILE A 1 189 ? 0.612 -11.024 6.935 1.00 93.06 189 ILE A C 1
ATOM 1505 O O . ILE A 1 189 ? 1.599 -10.318 6.740 1.00 93.06 189 ILE A O 1
ATOM 1509 N N . PHE A 1 190 ? 0.658 -12.353 6.797 1.00 94.00 190 PHE A N 1
ATOM 1510 C CA . PHE A 1 190 ? 1.890 -13.084 6.478 1.00 94.00 190 PHE A CA 1
ATOM 1511 C C . PHE A 1 190 ? 2.188 -13.194 4.980 1.00 94.00 190 PHE A C 1
ATOM 1513 O O . PHE A 1 190 ? 3.343 -13.426 4.613 1.00 94.00 190 PHE A O 1
ATOM 1520 N N . ARG A 1 191 ? 1.187 -13.024 4.109 1.00 92.38 191 ARG A N 1
ATOM 1521 C CA . ARG A 1 191 ? 1.321 -13.110 2.648 1.00 92.38 191 ARG A CA 1
ATOM 1522 C C . ARG A 1 191 ? 2.556 -12.383 2.089 1.00 92.38 191 ARG A C 1
ATOM 1524 O O . ARG A 1 191 ? 3.311 -13.035 1.360 1.00 92.38 191 ARG A O 1
ATOM 1531 N N . PRO A 1 192 ? 2.820 -11.098 2.396 1.00 90.75 192 PRO A N 1
ATOM 1532 C CA . PRO A 1 192 ? 3.961 -10.406 1.800 1.00 90.75 192 PRO A CA 1
ATOM 1533 C C . PRO A 1 192 ? 5.312 -10.941 2.280 1.00 90.75 192 PRO A C 1
ATOM 1535 O O . PRO A 1 192 ? 6.232 -11.104 1.479 1.00 90.75 192 PRO A O 1
ATOM 1538 N N . LEU A 1 193 ? 5.408 -11.346 3.548 1.00 92.25 193 LEU A N 1
ATOM 1539 C CA . LEU A 1 193 ? 6.608 -11.981 4.089 1.00 92.25 193 LEU A CA 1
ATOM 1540 C C . LEU A 1 193 ? 6.879 -13.343 3.434 1.00 92.25 193 LEU A C 1
ATOM 1542 O O . LEU A 1 193 ? 8.027 -13.669 3.133 1.00 92.25 193 LEU A O 1
ATOM 1546 N N . ILE A 1 194 ? 5.829 -14.130 3.179 1.00 92.81 194 ILE A N 1
ATOM 1547 C CA . ILE A 1 194 ? 5.941 -15.410 2.466 1.00 92.81 194 ILE A CA 1
ATOM 1548 C C . ILE A 1 194 ? 6.439 -15.171 1.039 1.00 92.81 194 ILE A C 1
ATOM 1550 O O . ILE A 1 194 ? 7.379 -15.837 0.604 1.00 92.81 194 ILE A O 1
ATOM 1554 N N . TYR A 1 195 ? 5.856 -14.202 0.328 1.00 90.38 195 TYR A N 1
ATOM 1555 C CA . TYR A 1 195 ? 6.265 -13.854 -1.033 1.00 90.38 195 TYR A CA 1
ATOM 1556 C C . TYR A 1 195 ? 7.745 -13.454 -1.097 1.00 90.38 195 TYR A C 1
ATOM 1558 O O . TYR A 1 195 ? 8.520 -14.049 -1.851 1.00 90.38 195 TYR A O 1
ATOM 1566 N N . VAL A 1 196 ? 8.171 -12.518 -0.247 1.00 89.94 196 VAL A N 1
ATOM 1567 C CA . VAL A 1 196 ? 9.567 -12.065 -0.196 1.00 89.94 196 VAL A CA 1
ATOM 1568 C C . VAL A 1 196 ? 10.507 -13.188 0.250 1.00 89.94 196 VAL A C 1
ATOM 1570 O O . VAL A 1 196 ? 11.594 -13.342 -0.305 1.00 89.94 196 VAL A O 1
ATOM 1573 N N . GLY A 1 197 ? 10.086 -14.041 1.186 1.00 90.12 197 GLY A N 1
ATOM 1574 C CA . GLY A 1 197 ? 10.850 -15.220 1.595 1.00 90.12 197 GLY A CA 1
ATOM 1575 C C . GLY A 1 197 ? 11.082 -16.214 0.450 1.00 90.12 197 GLY A C 1
ATOM 1576 O O . GLY A 1 197 ? 12.171 -16.783 0.334 1.00 90.12 197 GLY A O 1
ATOM 1577 N N . LEU A 1 198 ? 10.092 -16.401 -0.429 1.00 89.94 198 LEU A N 1
ATOM 1578 C CA . LEU A 1 198 ? 10.224 -17.225 -1.634 1.00 89.94 198 LEU A CA 1
ATOM 1579 C C . LEU A 1 198 ? 11.162 -16.579 -2.660 1.00 89.94 198 LEU A C 1
ATOM 1581 O O . LEU A 1 198 ? 12.042 -17.263 -3.189 1.00 89.94 198 LEU A O 1
ATOM 1585 N N . MET A 1 199 ? 11.041 -15.267 -2.883 1.00 86.56 199 MET A N 1
ATOM 1586 C CA . MET A 1 199 ? 11.946 -14.514 -3.761 1.00 86.56 199 MET A CA 1
ATOM 1587 C C . MET A 1 199 ? 13.394 -14.551 -3.259 1.00 86.56 199 MET A C 1
ATOM 1589 O O . MET A 1 199 ? 14.323 -14.775 -4.037 1.00 86.56 199 MET A O 1
ATOM 1593 N N . TRP A 1 200 ? 13.602 -14.453 -1.945 1.00 87.25 200 TRP A N 1
ATOM 1594 C CA . TRP A 1 200 ? 14.927 -14.551 -1.341 1.00 87.25 200 TRP A CA 1
ATOM 1595 C C . TRP A 1 200 ? 15.547 -15.946 -1.496 1.00 87.25 200 TRP A C 1
ATOM 1597 O O . TRP A 1 200 ? 16.715 -16.068 -1.877 1.00 87.25 200 TRP A O 1
ATOM 1607 N N . LYS A 1 201 ? 14.769 -17.013 -1.255 1.00 87.25 201 LYS A N 1
ATOM 1608 C CA . LYS A 1 201 ? 15.216 -18.401 -1.482 1.00 87.25 201 LYS A CA 1
ATOM 1609 C C . LYS A 1 201 ? 15.603 -18.626 -2.941 1.00 87.25 201 LYS A C 1
ATOM 1611 O O . LYS A 1 201 ? 16.646 -19.223 -3.207 1.00 87.25 201 LYS A O 1
ATOM 1616 N N . ARG A 1 202 ? 14.799 -18.104 -3.871 1.00 83.31 202 ARG A N 1
ATOM 1617 C CA . ARG A 1 202 ? 15.071 -18.154 -5.311 1.00 83.31 202 ARG A CA 1
ATOM 1618 C C . ARG A 1 202 ? 16.369 -17.427 -5.663 1.00 83.31 202 ARG A C 1
ATOM 1620 O O . ARG A 1 202 ? 17.202 -17.993 -6.364 1.00 83.31 202 ARG A O 1
ATOM 1627 N N . SER A 1 203 ? 16.579 -16.224 -5.126 1.00 80.62 203 SER A N 1
ATOM 1628 C CA . SER A 1 203 ? 17.813 -15.453 -5.329 1.00 80.62 203 SER A CA 1
ATOM 1629 C C . SER A 1 203 ? 19.053 -16.227 -4.868 1.00 80.62 203 SER A C 1
ATOM 1631 O O . SER A 1 203 ? 20.048 -16.294 -5.588 1.00 80.62 203 SER A O 1
ATOM 1633 N N . LYS A 1 204 ? 18.997 -16.891 -3.705 1.00 80.69 204 LYS A N 1
ATOM 1634 C CA . LYS A 1 204 ? 20.106 -17.738 -3.232 1.00 80.69 204 LYS A CA 1
ATOM 1635 C C . LYS A 1 204 ? 20.345 -18.944 -4.136 1.00 80.69 204 LYS A C 1
ATOM 1637 O O . LYS A 1 204 ? 21.492 -19.249 -4.445 1.00 80.69 204 LYS A O 1
ATOM 1642 N N . LYS A 1 205 ? 19.275 -19.614 -4.569 1.00 76.81 205 LYS A N 1
ATOM 1643 C CA . LYS A 1 205 ? 19.356 -20.816 -5.408 1.00 76.81 205 LYS A CA 1
ATOM 1644 C C . LYS A 1 205 ? 19.947 -20.520 -6.789 1.00 76.81 205 LYS A C 1
ATOM 1646 O O . LYS A 1 205 ? 20.805 -21.275 -7.231 1.00 76.81 205 LYS A O 1
ATOM 1651 N N . LYS A 1 206 ? 19.577 -19.386 -7.397 1.00 70.69 206 LYS A N 1
ATOM 1652 C CA . LYS A 1 206 ? 20.146 -18.902 -8.668 1.00 70.69 206 LYS A CA 1
ATOM 1653 C C . LYS A 1 206 ? 21.656 -18.647 -8.580 1.00 70.69 206 LYS A C 1
ATOM 1655 O O . LYS A 1 206 ? 22.373 -18.928 -9.525 1.00 70.69 206 LYS A O 1
ATOM 1660 N N . ASN A 1 207 ? 22.146 -18.162 -7.438 1.00 67.50 207 ASN A N 1
ATOM 1661 C CA . ASN A 1 207 ? 23.585 -17.965 -7.219 1.00 67.50 207 ASN A CA 1
ATOM 1662 C C . ASN A 1 207 ? 24.348 -19.276 -6.941 1.00 67.50 207 ASN A C 1
ATOM 1664 O O . ASN A 1 207 ? 25.568 -19.295 -7.045 1.00 67.50 207 ASN A O 1
ATOM 1668 N N . ALA A 1 208 ? 23.653 -20.349 -6.546 1.00 66.19 208 ALA A N 1
ATOM 1669 C CA . ALA A 1 208 ? 24.258 -21.631 -6.174 1.00 66.19 208 ALA A CA 1
ATOM 1670 C C . ALA A 1 208 ? 24.220 -22.689 -7.295 1.00 66.19 208 ALA A C 1
ATOM 1672 O O . ALA A 1 208 ? 24.954 -23.672 -7.223 1.00 66.19 208 ALA A O 1
ATOM 1673 N N . LYS A 1 209 ? 23.351 -22.532 -8.301 1.00 63.97 209 LYS A N 1
ATOM 1674 C CA . LYS A 1 209 ? 23.244 -23.416 -9.470 1.00 63.97 209 LYS A CA 1
ATOM 1675 C C . LYS A 1 209 ? 22.993 -22.572 -10.721 1.00 63.97 209 LYS A C 1
ATOM 1677 O O . LYS A 1 209 ? 21.946 -21.940 -10.814 1.00 63.97 209 LYS A O 1
ATOM 1682 N N . GLU A 1 210 ? 23.902 -22.627 -11.694 1.00 56.94 210 GLU A N 1
ATOM 1683 C CA . GLU A 1 210 ? 23.787 -22.010 -13.035 1.00 56.94 210 GLU A CA 1
ATOM 1684 C C . GLU A 1 210 ? 22.742 -22.705 -13.944 1.00 56.94 210 GLU A C 1
ATOM 1686 O O . GLU A 1 210 ? 22.898 -22.775 -15.157 1.00 56.94 210 GLU A O 1
ATOM 1691 N N . GLY A 1 211 ? 21.676 -23.273 -13.374 1.00 52.09 211 GLY A N 1
ATOM 1692 C CA . GLY A 1 211 ? 20.635 -23.974 -14.128 1.00 52.09 211 GLY A CA 1
ATOM 1693 C C . GLY A 1 211 ? 19.390 -23.114 -14.332 1.00 52.09 211 GLY A C 1
ATOM 1694 O O . GLY A 1 211 ? 18.902 -22.502 -13.379 1.00 52.09 211 GLY A O 1
ATOM 1695 N N . GLU A 1 212 ? 18.851 -23.117 -15.554 1.00 51.81 212 GLU A N 1
ATOM 1696 C CA . GLU A 1 212 ? 17.518 -22.616 -15.917 1.00 51.81 212 GLU A CA 1
ATOM 1697 C C . GLU A 1 212 ? 16.431 -23.320 -15.093 1.00 51.81 212 GLU A C 1
ATOM 1699 O O . GLU A 1 212 ? 15.874 -24.346 -15.479 1.00 51.81 212 GLU A O 1
ATOM 1704 N N . GLU A 1 213 ? 16.115 -22.785 -13.917 1.00 55.97 213 GLU A N 1
ATOM 1705 C CA . GLU A 1 213 ? 14.955 -23.243 -13.166 1.00 55.97 213 GLU A CA 1
ATOM 1706 C C . GLU A 1 213 ? 13.744 -22.380 -13.523 1.00 55.97 213 GLU A C 1
ATOM 1708 O O . GLU A 1 213 ? 13.665 -21.204 -13.155 1.00 55.97 213 GLU A O 1
ATOM 1713 N N . ASN A 1 214 ? 12.763 -22.997 -14.188 1.00 59.16 214 ASN A N 1
ATOM 1714 C CA . ASN A 1 214 ? 11.466 -22.418 -14.570 1.00 59.16 214 ASN A CA 1
ATOM 1715 C C . ASN A 1 214 ? 10.547 -22.087 -13.366 1.00 59.16 214 ASN A C 1
ATOM 1717 O O . ASN A 1 214 ? 9.337 -21.911 -13.503 1.00 59.16 214 ASN A O 1
ATOM 1721 N N . ASP A 1 215 ? 11.120 -21.951 -12.166 1.00 65.44 215 ASP A N 1
ATOM 1722 C CA . ASP A 1 215 ? 10.434 -21.707 -10.893 1.00 65.44 215 ASP A CA 1
ATOM 1723 C C . ASP A 1 215 ? 9.893 -20.281 -10.728 1.00 65.44 215 ASP A C 1
ATOM 1725 O O . ASP A 1 215 ? 9.495 -19.871 -9.634 1.00 65.44 215 ASP A O 1
ATOM 1729 N N . SER A 1 216 ? 9.862 -19.514 -11.820 1.00 74.50 216 SER A N 1
ATOM 1730 C CA . SER A 1 216 ? 9.378 -18.135 -11.860 1.00 74.50 216 SER A CA 1
ATOM 1731 C C . SER A 1 216 ? 7.958 -17.984 -11.331 1.00 74.50 216 SER A C 1
ATOM 1733 O O . SER A 1 216 ? 7.642 -16.979 -10.702 1.00 74.50 216 SER A O 1
ATOM 1735 N N . TRP A 1 217 ? 7.126 -19.001 -11.535 1.00 84.75 217 TRP A N 1
ATOM 1736 C CA . TRP A 1 217 ? 5.713 -18.970 -11.184 1.00 84.75 217 TRP A CA 1
ATOM 1737 C C . TRP A 1 217 ? 5.434 -19.288 -9.714 1.00 84.75 217 TRP A C 1
ATOM 1739 O O .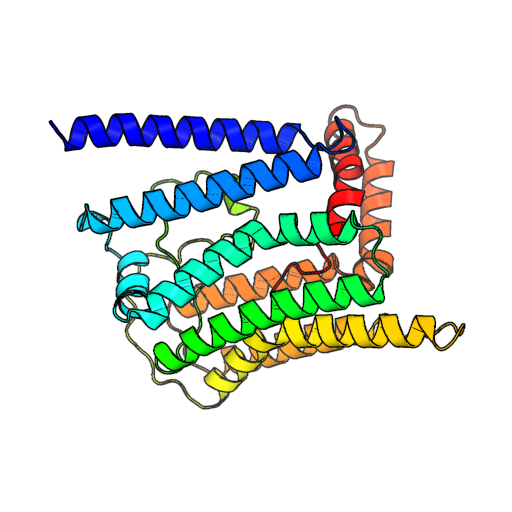 TRP A 1 217 ? 4.392 -18.878 -9.208 1.00 84.75 217 TRP A O 1
ATOM 1749 N N . LYS A 1 218 ? 6.341 -19.962 -8.988 1.00 88.88 218 LYS A N 1
ATOM 1750 C CA . LYS A 1 218 ? 6.062 -20.406 -7.608 1.00 88.88 218 LYS A CA 1
ATOM 1751 C C . LYS A 1 218 ? 5.699 -19.258 -6.654 1.00 88.88 218 LYS A C 1
ATOM 1753 O O . LYS A 1 218 ? 4.658 -19.369 -6.007 1.00 88.88 218 LYS A O 1
ATOM 1758 N N . PRO A 1 219 ? 6.477 -18.159 -6.545 1.00 89.12 219 PRO A N 1
ATOM 1759 C CA . PRO A 1 219 ? 6.129 -17.055 -5.647 1.00 89.12 219 PRO A CA 1
ATOM 1760 C C . PRO A 1 219 ? 4.788 -16.409 -6.008 1.00 89.12 219 PRO A C 1
ATOM 1762 O O . PRO A 1 219 ? 4.005 -16.079 -5.118 1.00 89.12 219 PRO A O 1
ATOM 1765 N N . TRP A 1 220 ? 4.506 -16.283 -7.307 1.00 89.69 220 TRP A N 1
ATOM 1766 C CA . TRP A 1 220 ? 3.269 -15.699 -7.818 1.00 89.69 220 TRP A CA 1
ATOM 1767 C C . TRP A 1 220 ? 2.052 -16.577 -7.494 1.00 89.69 220 TRP A C 1
ATOM 1769 O O . TRP A 1 220 ? 1.121 -16.095 -6.853 1.00 89.69 220 TRP A O 1
ATOM 1779 N N . ILE A 1 221 ? 2.097 -17.876 -7.826 1.00 92.12 221 ILE A N 1
ATOM 1780 C CA . ILE A 1 221 ? 0.997 -18.826 -7.580 1.00 92.12 221 ILE A CA 1
ATOM 1781 C C . ILE A 1 221 ? 0.733 -18.978 -6.082 1.00 92.12 221 ILE A C 1
ATOM 1783 O O . ILE A 1 221 ? -0.418 -18.937 -5.659 1.00 92.12 221 ILE A O 1
ATOM 1787 N N . ILE A 1 222 ? 1.781 -19.129 -5.263 1.00 92.75 222 ILE A N 1
ATOM 1788 C CA . ILE A 1 222 ? 1.620 -19.290 -3.811 1.00 92.75 222 ILE A CA 1
ATOM 1789 C C . ILE A 1 222 ? 0.992 -18.034 -3.206 1.00 92.75 222 ILE A C 1
ATOM 1791 O O . ILE A 1 222 ? 0.050 -18.133 -2.425 1.00 92.75 222 ILE A O 1
ATOM 1795 N N . SER A 1 223 ? 1.484 -16.850 -3.578 1.00 92.12 223 SER A N 1
ATOM 1796 C CA . SER A 1 223 ? 0.949 -15.594 -3.059 1.00 92.12 223 SER A CA 1
ATOM 1797 C C . SER A 1 223 ? -0.498 -15.373 -3.503 1.00 92.12 223 SER A C 1
ATOM 1799 O O . SER A 1 223 ? -1.311 -14.946 -2.690 1.00 92.12 223 SER A O 1
ATOM 1801 N N . LEU A 1 224 ? -0.840 -15.681 -4.759 1.00 92.31 224 LEU A N 1
ATOM 1802 C CA . LEU A 1 224 ? -2.217 -15.604 -5.256 1.00 92.31 224 LEU A CA 1
ATOM 1803 C C . LEU A 1 224 ? -3.126 -16.604 -4.531 1.00 92.31 224 LEU A C 1
ATOM 1805 O O . LEU A 1 224 ? -4.222 -16.254 -4.108 1.00 92.31 224 LEU A O 1
ATOM 1809 N N . GLY A 1 225 ? -2.654 -17.836 -4.329 1.00 94.81 225 GLY A N 1
ATOM 1810 C CA . GLY A 1 225 ? -3.379 -18.867 -3.591 1.00 94.81 225 GLY A CA 1
ATOM 1811 C C . GLY A 1 225 ? -3.685 -18.452 -2.153 1.00 94.81 225 GLY A C 1
ATOM 1812 O O . GLY A 1 225 ? -4.807 -18.648 -1.694 1.00 94.81 225 GLY A O 1
ATOM 1813 N N . ILE A 1 226 ? -2.731 -17.819 -1.460 1.00 94.19 226 ILE A N 1
ATOM 1814 C CA . ILE A 1 226 ? -2.951 -17.267 -0.114 1.00 94.19 226 ILE A CA 1
ATOM 1815 C C . ILE A 1 226 ? -4.076 -16.227 -0.129 1.00 94.19 226 ILE A C 1
ATOM 1817 O O . ILE A 1 226 ? -4.958 -16.296 0.725 1.00 94.19 226 ILE A O 1
ATOM 1821 N N . ASP A 1 227 ? -4.088 -15.307 -1.096 1.00 92.25 227 ASP A N 1
ATOM 1822 C CA . ASP A 1 227 ? -5.127 -14.276 -1.172 1.00 92.25 227 ASP A CA 1
ATOM 1823 C C . ASP A 1 227 ? -6.504 -14.846 -1.524 1.00 92.25 227 ASP A C 1
ATOM 1825 O O . ASP A 1 227 ? -7.504 -14.412 -0.948 1.00 92.25 227 ASP A O 1
ATOM 1829 N N . LEU A 1 228 ? -6.572 -15.850 -2.405 1.00 94.69 228 LEU A N 1
ATOM 1830 C CA . LEU A 1 228 ? -7.819 -16.546 -2.735 1.00 94.69 228 LEU A CA 1
ATOM 1831 C C . LEU A 1 228 ? -8.364 -17.323 -1.531 1.00 94.69 228 LEU A C 1
ATOM 1833 O O . LEU A 1 228 ? -9.549 -17.223 -1.224 1.00 94.69 228 LEU A O 1
ATOM 1837 N N . VAL A 1 229 ? -7.507 -18.041 -0.797 1.00 94.81 229 VAL A N 1
ATOM 1838 C CA . VAL A 1 229 ? -7.909 -18.735 0.439 1.00 94.81 229 VAL A CA 1
ATOM 1839 C C . VAL A 1 229 ? -8.342 -17.729 1.504 1.00 94.81 229 VAL A C 1
ATOM 1841 O O . VAL A 1 229 ? -9.363 -17.931 2.159 1.00 94.81 229 VAL A O 1
ATOM 1844 N N . ALA A 1 230 ? -7.616 -16.618 1.658 1.00 93.19 230 ALA A N 1
ATOM 1845 C CA . ALA A 1 230 ? -7.992 -15.555 2.580 1.00 93.19 230 ALA A CA 1
ATOM 1846 C C . ALA A 1 230 ? -9.330 -14.913 2.183 1.00 93.19 230 ALA A C 1
ATOM 1848 O O . ALA A 1 230 ? -10.130 -14.606 3.063 1.00 93.19 230 ALA A O 1
ATOM 1849 N N . ARG A 1 231 ? -9.605 -14.739 0.883 1.00 93.00 231 ARG A N 1
ATOM 1850 C CA . ARG A 1 231 ? -10.887 -14.240 0.368 1.00 93.00 231 ARG A CA 1
ATOM 1851 C C . ARG A 1 231 ? -12.033 -15.203 0.656 1.00 93.00 231 ARG A C 1
ATOM 1853 O O . ARG A 1 231 ? -13.033 -14.774 1.222 1.00 93.00 231 ARG A O 1
ATOM 1860 N N . LEU A 1 232 ? -11.869 -16.491 0.362 1.00 93.50 232 LEU A N 1
ATOM 1861 C CA . LEU A 1 232 ? -12.876 -17.507 0.680 1.00 93.50 232 LEU A CA 1
ATOM 1862 C C . LEU A 1 232 ? -13.161 -17.543 2.188 1.00 93.50 232 LEU A C 1
ATOM 1864 O O . LEU A 1 232 ? -14.312 -17.505 2.606 1.00 93.50 232 LEU A O 1
ATOM 1868 N N . ALA A 1 233 ? -12.120 -17.524 3.026 1.00 92.06 233 ALA A N 1
ATOM 1869 C CA . ALA A 1 233 ? -12.274 -17.476 4.480 1.00 92.06 233 ALA A CA 1
ATOM 1870 C C . ALA A 1 233 ? -12.939 -16.172 4.975 1.00 92.06 233 ALA A C 1
ATOM 1872 O O . ALA A 1 233 ? -13.643 -16.186 5.989 1.00 92.06 233 ALA A O 1
ATOM 1873 N N . ARG A 1 234 ? -12.757 -15.052 4.258 1.00 90.62 234 ARG A N 1
ATOM 1874 C CA . ARG A 1 234 ? -13.496 -13.802 4.488 1.00 90.62 234 ARG A CA 1
ATOM 1875 C C . ARG A 1 234 ? -14.980 -13.962 4.170 1.00 90.62 234 ARG A C 1
ATOM 1877 O O . ARG A 1 234 ? -15.795 -13.651 5.024 1.00 90.62 234 ARG A O 1
ATOM 1884 N N . GLU A 1 235 ? -15.334 -14.492 3.006 1.00 88.81 235 GLU A N 1
ATOM 1885 C CA . GLU A 1 235 ? -16.733 -14.660 2.573 1.00 88.81 235 GLU A CA 1
ATOM 1886 C C . GLU A 1 235 ? -17.545 -15.608 3.480 1.00 88.81 235 GLU A C 1
ATOM 1888 O O . GLU A 1 235 ? -18.756 -15.452 3.612 1.00 88.81 235 GLU A O 1
ATOM 1893 N N . MET A 1 236 ? -16.881 -16.527 4.191 1.00 87.06 236 MET A N 1
ATOM 1894 C CA . MET A 1 236 ? -17.504 -17.438 5.166 1.00 87.06 236 MET A CA 1
ATOM 1895 C C . MET A 1 236 ? -17.954 -16.763 6.478 1.00 87.06 236 MET A C 1
ATOM 1897 O O . MET A 1 236 ? -18.416 -17.451 7.391 1.00 87.06 236 MET A O 1
ATOM 1901 N N . GLN A 1 237 ? -17.794 -15.443 6.627 1.00 84.69 237 GLN A N 1
ATOM 1902 C CA . GLN A 1 237 ? -18.158 -14.716 7.846 1.00 84.69 237 GLN A CA 1
ATOM 1903 C C . GLN A 1 237 ? -19.056 -13.502 7.550 1.00 84.69 237 GLN A C 1
ATOM 1905 O O . GLN A 1 237 ? -18.919 -12.870 6.501 1.00 84.69 237 GLN A O 1
ATOM 1910 N N . PRO A 1 238 ? -19.954 -13.120 8.478 1.00 84.56 238 PRO A N 1
ATOM 1911 C CA . PRO A 1 238 ? -20.702 -11.880 8.340 1.00 84.56 238 PRO A CA 1
ATOM 1912 C C . PRO A 1 238 ? -19.749 -10.691 8.509 1.00 84.56 238 PRO A C 1
ATOM 1914 O O . PRO A 1 238 ? -18.989 -10.631 9.475 1.00 84.56 238 PRO A O 1
ATOM 1917 N N . MET A 1 239 ? -19.801 -9.749 7.567 1.00 83.88 239 MET A N 1
ATOM 1918 C CA . MET A 1 239 ? -18.960 -8.551 7.568 1.00 83.88 239 MET A CA 1
ATOM 1919 C C . MET A 1 239 ? -19.763 -7.312 7.932 1.00 83.88 239 MET A C 1
ATOM 1921 O O . MET A 1 239 ? -20.895 -7.124 7.477 1.00 83.88 239 MET A O 1
ATOM 1925 N N . THR A 1 240 ? -19.132 -6.427 8.692 1.00 83.88 240 THR A N 1
ATOM 1926 C CA . THR A 1 240 ? -19.608 -5.055 8.867 1.00 83.88 240 THR A CA 1
ATOM 1927 C C . THR A 1 240 ? -19.497 -4.239 7.568 1.00 83.88 240 THR A C 1
ATOM 1929 O O . THR A 1 240 ? -18.740 -4.624 6.676 1.00 83.88 240 THR A O 1
ATOM 1932 N N . PRO A 1 241 ? -20.203 -3.098 7.427 1.00 81.44 241 PRO A N 1
ATOM 1933 C CA . PRO A 1 241 ? -20.036 -2.197 6.283 1.00 81.44 241 PRO A CA 1
ATOM 1934 C C . PRO A 1 241 ? -18.572 -1.810 6.021 1.00 81.44 241 PRO A C 1
ATOM 1936 O O . PRO A 1 241 ? -18.093 -1.994 4.906 1.00 81.44 241 PRO A O 1
ATOM 1939 N N . LEU A 1 242 ? -17.830 -1.410 7.060 1.00 79.06 242 LEU A N 1
ATOM 1940 C CA . LEU A 1 242 ? -16.397 -1.117 6.936 1.00 79.06 242 LEU A CA 1
ATOM 1941 C C . LEU A 1 242 ? -15.582 -2.334 6.503 1.00 79.06 242 LEU A C 1
ATOM 1943 O O . LEU A 1 242 ? -14.661 -2.227 5.701 1.00 79.06 242 LEU A O 1
ATOM 1947 N N . GLU A 1 243 ? -15.891 -3.504 7.065 1.00 83.50 243 GLU A N 1
ATOM 1948 C CA . GLU A 1 243 ? -15.164 -4.723 6.731 1.00 83.50 243 GLU A CA 1
ATOM 1949 C C . GLU A 1 243 ? -15.416 -5.143 5.282 1.00 83.50 243 GLU A C 1
ATOM 1951 O O . GLU A 1 243 ? -14.517 -5.650 4.617 1.00 83.50 243 GLU A O 1
ATOM 1956 N N . ARG A 1 244 ? -16.622 -4.894 4.769 1.00 84.69 244 ARG A N 1
ATOM 1957 C CA . ARG A 1 244 ? -16.965 -5.130 3.368 1.00 84.69 244 ARG A CA 1
ATOM 1958 C C . ARG A 1 244 ? -16.191 -4.200 2.439 1.00 84.69 244 ARG A C 1
ATOM 1960 O O . ARG A 1 244 ? -15.737 -4.643 1.387 1.00 84.69 244 ARG A O 1
ATOM 1967 N N . GLU A 1 245 ? -16.028 -2.939 2.815 1.00 81.81 245 GLU A N 1
ATOM 1968 C CA . GLU A 1 245 ? -15.250 -1.972 2.037 1.00 81.81 245 GLU A CA 1
ATOM 1969 C C . GLU A 1 245 ? -13.760 -2.305 2.038 1.00 81.81 245 GLU A C 1
ATOM 1971 O O . GLU A 1 245 ? -13.141 -2.356 0.977 1.00 81.81 245 GLU A O 1
ATOM 1976 N N . GLU A 1 246 ? -13.205 -2.655 3.197 1.00 83.56 246 GLU A N 1
ATOM 1977 C CA . GLU A 1 246 ? -11.828 -3.139 3.291 1.00 83.56 246 GLU A CA 1
ATOM 1978 C C . GLU A 1 246 ? -11.648 -4.458 2.517 1.00 83.56 246 GLU A C 1
ATOM 1980 O O . GLU A 1 246 ? -10.643 -4.631 1.831 1.00 83.56 246 GLU A O 1
ATOM 1985 N N . SER A 1 247 ? -12.629 -5.370 2.522 1.00 86.56 247 SER A N 1
ATOM 1986 C CA . SER A 1 247 ? -12.575 -6.567 1.672 1.00 86.56 247 SER A CA 1
ATOM 1987 C C . SER A 1 247 ? -12.567 -6.203 0.188 1.00 86.56 247 SER A C 1
ATOM 1989 O O . SER A 1 247 ? -11.751 -6.740 -0.555 1.00 86.56 247 SER A O 1
ATOM 1991 N N . ARG A 1 248 ? -13.407 -5.253 -0.244 1.00 85.44 248 ARG A N 1
ATOM 1992 C CA . ARG A 1 248 ? -13.431 -4.776 -1.633 1.00 85.44 248 ARG A CA 1
ATOM 1993 C C . ARG A 1 248 ? -12.090 -4.157 -2.030 1.00 85.44 248 ARG A C 1
ATOM 1995 O O . ARG A 1 248 ? -11.590 -4.426 -3.117 1.00 85.44 248 ARG A O 1
ATOM 2002 N N . ARG A 1 249 ? -11.471 -3.378 -1.138 1.00 83.38 249 ARG A N 1
ATOM 2003 C CA . ARG A 1 249 ? -10.120 -2.835 -1.335 1.00 83.38 249 ARG A CA 1
ATOM 2004 C C . ARG A 1 249 ? -9.097 -3.955 -1.546 1.00 83.38 249 ARG A C 1
ATOM 2006 O O . ARG A 1 249 ? -8.311 -3.893 -2.487 1.00 83.38 249 ARG A O 1
ATOM 2013 N N . ARG A 1 250 ? -9.132 -5.002 -0.713 1.00 86.75 250 ARG A N 1
ATOM 2014 C CA . ARG A 1 250 ? -8.266 -6.187 -0.855 1.00 86.75 250 ARG A CA 1
ATOM 2015 C C . ARG A 1 250 ? -8.541 -6.962 -2.150 1.00 86.75 250 ARG A C 1
ATOM 2017 O O . ARG A 1 250 ? -7.606 -7.498 -2.733 1.00 86.75 250 ARG A O 1
ATOM 2024 N N . ASP A 1 251 ? -9.780 -6.974 -2.636 1.00 86.75 251 ASP A N 1
ATOM 2025 C CA . ASP A 1 251 ? -10.123 -7.581 -3.926 1.00 86.75 251 ASP A CA 1
ATOM 2026 C C . ASP A 1 251 ? -9.582 -6.759 -5.106 1.00 86.75 251 ASP A C 1
ATOM 2028 O O . ASP A 1 251 ? -9.055 -7.337 -6.053 1.00 86.75 251 ASP A O 1
ATOM 2032 N N . TYR A 1 252 ? -9.613 -5.422 -5.041 1.00 84.19 252 TYR A N 1
ATOM 2033 C CA . TYR A 1 252 ? -8.953 -4.575 -6.045 1.00 84.19 252 TYR A CA 1
ATOM 2034 C C . TYR A 1 252 ? -7.433 -4.775 -6.066 1.00 84.19 252 TYR A C 1
ATOM 2036 O O . TYR A 1 252 ? -6.828 -4.734 -7.136 1.00 84.19 252 TYR A O 1
ATOM 2044 N N . LEU A 1 253 ? -6.809 -5.072 -4.920 1.00 83.12 253 LEU A N 1
ATOM 2045 C CA . LEU A 1 253 ? -5.383 -5.411 -4.865 1.00 83.12 253 LEU A CA 1
ATOM 2046 C C . LEU A 1 253 ? -5.034 -6.680 -5.658 1.00 83.12 253 LEU A C 1
ATOM 2048 O O . LEU A 1 253 ? -3.893 -6.817 -6.098 1.00 83.12 253 LEU A O 1
ATOM 2052 N N . LEU A 1 254 ? -5.991 -7.583 -5.907 1.00 86.56 254 LEU A N 1
ATOM 2053 C CA . LEU A 1 254 ? -5.759 -8.748 -6.766 1.00 86.56 254 LEU A CA 1
ATOM 2054 C C . LEU A 1 254 ? -5.447 -8.342 -8.210 1.00 86.56 254 LEU A C 1
ATOM 2056 O O . LEU A 1 254 ? -4.691 -9.040 -8.880 1.00 86.56 254 LEU A O 1
ATOM 2060 N N . LEU A 1 255 ? -5.954 -7.198 -8.683 1.00 84.81 255 LEU A N 1
ATO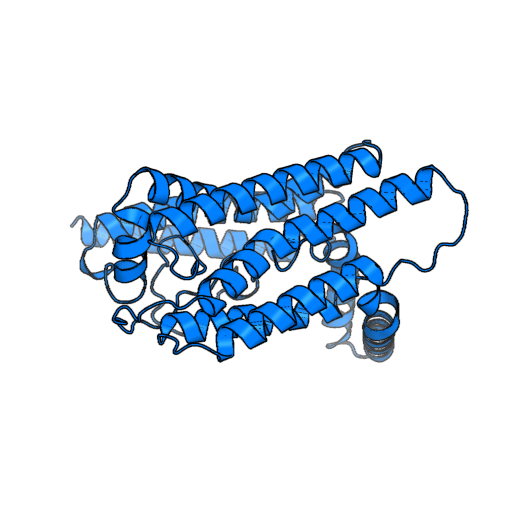M 2061 C CA . LEU A 1 255 ? -5.653 -6.694 -10.028 1.00 84.81 255 LEU A CA 1
ATOM 2062 C C . LEU A 1 255 ? -4.155 -6.401 -10.205 1.00 84.81 255 LEU A C 1
ATOM 2064 O O . LEU A 1 255 ? -3.623 -6.572 -11.299 1.00 84.81 255 LEU A O 1
ATOM 2068 N N . PHE A 1 256 ? -3.437 -6.065 -9.126 1.00 82.81 256 PHE A N 1
ATOM 2069 C CA . PHE A 1 256 ? -1.988 -5.838 -9.172 1.00 82.81 256 PHE A CA 1
ATOM 2070 C C . PHE A 1 256 ? -1.183 -7.110 -9.475 1.00 82.81 256 PHE A C 1
ATOM 2072 O O . PHE A 1 256 ? -0.029 -7.012 -9.890 1.00 82.81 256 PHE A O 1
ATOM 2079 N N . TYR A 1 257 ? -1.771 -8.308 -9.358 1.00 84.50 257 TYR A N 1
ATOM 2080 C CA . TYR A 1 257 ? -1.110 -9.542 -9.800 1.00 84.50 257 TYR A CA 1
ATOM 2081 C C . TYR A 1 257 ? -0.910 -9.610 -11.313 1.00 84.50 257 TYR A C 1
ATOM 2083 O O . TYR A 1 257 ? 0.009 -10.304 -11.750 1.00 84.50 257 TYR A O 1
ATOM 2091 N N . LEU A 1 258 ? -1.720 -8.880 -12.091 1.00 85.25 258 LEU A N 1
ATOM 2092 C CA . LEU A 1 258 ? -1.554 -8.759 -13.542 1.00 85.25 258 LEU A CA 1
ATOM 2093 C C . LEU A 1 258 ? -0.269 -8.000 -13.899 1.00 85.25 258 LEU A C 1
ATOM 2095 O O . LEU A 1 258 ? 0.329 -8.230 -14.946 1.00 85.25 258 LEU A O 1
ATOM 2099 N N . PHE A 1 259 ? 0.186 -7.120 -13.010 1.00 81.31 259 PHE A N 1
ATOM 2100 C CA . PHE A 1 259 ? 1.405 -6.337 -13.190 1.00 81.31 259 PHE A CA 1
ATOM 2101 C C . PHE A 1 259 ? 2.629 -6.945 -12.497 1.00 81.31 259 PHE A C 1
ATOM 2103 O O . PHE A 1 259 ? 3.742 -6.444 -12.627 1.00 81.31 259 PHE A O 1
ATOM 2110 N N . ARG A 1 260 ? 2.454 -8.061 -11.784 1.00 81.88 260 ARG A N 1
ATOM 2111 C CA . ARG A 1 260 ? 3.541 -8.757 -11.096 1.00 81.88 260 ARG A CA 1
ATOM 2112 C C . ARG A 1 260 ? 4.160 -9.827 -11.995 1.00 81.88 260 ARG A C 1
ATOM 2114 O O . ARG A 1 260 ? 3.459 -10.589 -12.664 1.00 81.88 260 ARG A O 1
ATOM 2121 N N . GLN A 1 261 ? 5.484 -9.948 -11.957 1.00 81.38 261 GLN A N 1
ATOM 2122 C CA . GLN A 1 261 ? 6.191 -11.043 -12.623 1.00 81.38 261 GLN A CA 1
ATOM 2123 C C . GLN A 1 261 ? 5.827 -12.406 -11.997 1.00 81.38 261 GLN A C 1
ATOM 2125 O O . GLN A 1 261 ? 5.671 -12.502 -10.775 1.00 81.38 261 GLN A O 1
ATOM 2130 N N . PRO A 1 262 ? 5.694 -13.482 -12.795 1.00 83.88 262 PRO A N 1
ATOM 2131 C CA . PRO A 1 262 ? 5.973 -13.566 -14.233 1.00 83.88 262 PRO A CA 1
ATOM 2132 C C . PRO A 1 262 ? 4.780 -13.211 -15.136 1.00 83.88 262 PRO A C 1
ATOM 2134 O O . PRO A 1 262 ? 4.965 -13.078 -16.339 1.00 83.88 262 PRO A O 1
ATOM 2137 N N . PHE A 1 263 ? 3.567 -13.057 -14.590 1.00 87.06 263 PHE A N 1
ATOM 2138 C CA . PHE A 1 263 ? 2.362 -12.810 -15.391 1.00 87.06 263 PHE A CA 1
ATOM 2139 C C . PHE A 1 263 ? 2.510 -11.570 -16.282 1.00 87.06 263 PHE A C 1
ATOM 2141 O O . PHE A 1 263 ? 2.147 -11.608 -17.458 1.00 87.06 263 PHE A O 1
ATOM 2148 N N . TYR A 1 264 ? 3.107 -10.508 -15.732 1.00 84.75 264 TYR A N 1
ATOM 2149 C CA . TYR A 1 264 ? 3.395 -9.288 -16.476 1.00 84.75 264 TYR A CA 1
ATOM 2150 C C . TYR A 1 264 ? 4.195 -9.554 -17.755 1.00 84.75 264 TYR A C 1
ATOM 2152 O O . TYR A 1 264 ? 3.760 -9.148 -18.826 1.00 84.75 264 TYR A O 1
ATOM 2160 N N . ASP A 1 265 ? 5.309 -10.283 -17.662 1.00 83.50 265 ASP A N 1
ATOM 2161 C CA . ASP A 1 265 ? 6.222 -10.490 -18.791 1.00 83.50 265 ASP A CA 1
ATOM 2162 C C . ASP A 1 265 ? 5.569 -11.288 -19.930 1.00 83.50 265 ASP A C 1
ATOM 2164 O O . ASP A 1 265 ? 5.837 -11.027 -21.101 1.00 83.50 265 ASP A O 1
ATOM 2168 N N . PHE A 1 266 ? 4.706 -12.253 -19.594 1.00 87.25 266 PHE A N 1
ATOM 2169 C CA . PHE A 1 266 ? 4.082 -13.143 -20.576 1.00 87.25 266 PHE A CA 1
ATOM 2170 C C . PHE A 1 266 ? 2.814 -12.575 -21.214 1.00 87.25 266 PHE A C 1
ATOM 2172 O O . PHE A 1 266 ? 2.575 -12.819 -22.394 1.00 87.25 266 PHE A O 1
ATOM 2179 N N . PHE A 1 267 ? 1.986 -11.859 -20.449 1.00 88.19 267 PHE A N 1
ATOM 2180 C CA . PHE A 1 267 ? 0.646 -11.464 -20.897 1.00 88.19 267 PHE A CA 1
ATOM 2181 C C . PHE A 1 267 ? 0.464 -9.954 -20.965 1.00 88.19 267 PHE A C 1
ATOM 2183 O O . PHE A 1 267 ? -0.015 -9.436 -21.969 1.00 88.19 267 PHE A O 1
ATOM 2190 N N . THR A 1 268 ? 0.846 -9.238 -19.912 1.00 87.50 268 THR A N 1
ATOM 2191 C CA . THR A 1 268 ? 0.553 -7.804 -19.801 1.00 87.50 268 THR A CA 1
ATOM 2192 C C . THR A 1 268 ? 1.500 -6.969 -20.655 1.00 87.50 268 THR A C 1
ATOM 2194 O O . THR A 1 268 ? 1.053 -6.071 -21.361 1.00 87.50 268 THR A O 1
ATOM 2197 N N . ARG A 1 269 ? 2.799 -7.281 -20.640 1.00 85.25 269 ARG A N 1
ATOM 2198 C CA . ARG A 1 269 ? 3.834 -6.545 -21.370 1.00 85.25 269 ARG A CA 1
ATOM 2199 C C . ARG A 1 269 ? 3.592 -6.541 -22.885 1.00 85.25 269 ARG A C 1
ATOM 2201 O O . ARG A 1 269 ? 3.536 -5.442 -23.424 1.00 85.25 269 ARG A O 1
ATOM 2208 N N . PRO A 1 270 ? 3.316 -7.677 -23.560 1.00 89.62 270 PRO A N 1
ATOM 2209 C CA . PRO A 1 270 ? 3.002 -7.661 -24.992 1.00 89.62 270 PRO A CA 1
ATOM 2210 C C . PRO A 1 270 ? 1.762 -6.829 -25.341 1.00 89.62 270 PRO A C 1
ATOM 2212 O O . PRO A 1 270 ? 1.726 -6.186 -26.385 1.00 89.62 270 PRO A O 1
ATOM 2215 N N . VAL A 1 271 ? 0.743 -6.821 -24.473 1.00 88.81 271 VAL A N 1
ATOM 2216 C CA . VAL A 1 271 ? -0.474 -6.016 -24.677 1.00 88.81 271 VAL A CA 1
ATOM 2217 C C . VAL A 1 271 ? -0.170 -4.525 -24.543 1.00 88.81 271 VAL A C 1
ATOM 2219 O O . VAL A 1 271 ? -0.654 -3.731 -25.348 1.00 88.81 271 VAL A O 1
ATOM 2222 N N . VAL A 1 272 ? 0.642 -4.145 -23.552 1.00 85.50 272 VAL A N 1
ATOM 2223 C CA . VAL A 1 272 ? 1.088 -2.758 -23.363 1.00 85.50 272 VAL A CA 1
ATOM 2224 C C . VAL A 1 272 ? 1.975 -2.308 -24.525 1.00 85.50 272 VAL A C 1
ATOM 2226 O O . VAL A 1 272 ? 1.765 -1.215 -25.037 1.00 85.50 272 VAL A O 1
ATOM 2229 N N . ASP A 1 273 ? 2.907 -3.150 -24.978 1.00 85.62 273 ASP A N 1
ATOM 2230 C CA . ASP A 1 273 ? 3.786 -2.870 -26.123 1.00 85.62 273 ASP A CA 1
ATOM 2231 C C . ASP A 1 273 ? 2.970 -2.650 -27.396 1.00 85.62 273 ASP A C 1
ATOM 2233 O O . ASP A 1 273 ? 3.069 -1.599 -28.021 1.00 85.62 273 ASP A O 1
ATOM 2237 N N . MET A 1 274 ? 2.055 -3.574 -27.704 1.00 86.56 274 MET A N 1
ATOM 2238 C CA . MET A 1 274 ? 1.144 -3.443 -28.841 1.00 86.56 274 MET A CA 1
ATOM 2239 C C . MET A 1 274 ? 0.315 -2.156 -28.764 1.00 86.56 274 MET A C 1
ATOM 2241 O O . MET A 1 274 ? 0.084 -1.513 -29.786 1.00 86.56 274 MET A O 1
ATOM 2245 N N . PHE A 1 275 ? -0.146 -1.772 -27.570 1.00 85.50 275 PHE A N 1
ATOM 2246 C CA . PHE A 1 275 ? -0.878 -0.524 -27.385 1.00 85.50 275 PHE A CA 1
ATOM 2247 C C . PHE A 1 275 ? 0.016 0.697 -27.625 1.00 85.50 275 PHE A C 1
ATOM 2249 O O . PHE A 1 275 ? -0.394 1.587 -28.363 1.00 85.50 275 PHE A O 1
ATOM 2256 N N . CYS A 1 276 ? 1.224 0.745 -27.058 1.00 80.19 276 CYS A N 1
ATOM 2257 C CA . CYS A 1 276 ? 2.188 1.825 -27.285 1.00 80.19 276 CYS A CA 1
ATOM 2258 C C . CYS A 1 276 ? 2.506 1.989 -28.781 1.00 80.19 276 CYS A C 1
ATOM 2260 O O . CYS A 1 276 ? 2.334 3.086 -29.317 1.00 80.19 276 CYS A O 1
ATOM 2262 N N . ASP A 1 277 ? 2.850 0.896 -29.464 1.00 83.44 277 ASP A N 1
ATOM 2263 C CA . ASP A 1 277 ? 3.205 0.882 -30.890 1.00 83.44 277 ASP A CA 1
ATOM 2264 C C . ASP A 1 277 ? 2.016 1.306 -31.774 1.00 83.44 277 ASP A C 1
ATOM 2266 O O . ASP A 1 277 ? 2.141 2.107 -32.705 1.00 83.44 277 ASP A O 1
ATOM 2270 N N . ALA A 1 278 ? 0.807 0.833 -31.449 1.00 85.56 278 ALA A N 1
ATOM 2271 C CA . ALA A 1 278 ? -0.422 1.220 -32.144 1.00 85.56 278 ALA A CA 1
ATOM 2272 C C . ALA A 1 278 ? -0.836 2.678 -31.885 1.00 85.56 278 ALA A C 1
ATOM 2274 O O . ALA A 1 278 ? -1.759 3.179 -32.522 1.00 85.56 278 ALA A O 1
ATOM 2275 N N . THR A 1 279 ? -0.189 3.367 -30.954 1.00 81.94 279 THR A N 1
ATOM 2276 C CA . THR A 1 279 ? -0.606 4.691 -30.492 1.00 81.94 279 THR A CA 1
ATOM 2277 C C . THR A 1 279 ? 0.399 5.783 -30.861 1.00 81.94 279 THR A C 1
ATOM 2279 O O . THR A 1 279 ? 0.029 6.952 -30.987 1.00 81.94 279 THR A O 1
ATOM 2282 N N . GLU A 1 280 ? 1.647 5.401 -31.130 1.00 75.81 280 GLU A N 1
ATOM 2283 C CA . GLU A 1 280 ? 2.754 6.289 -31.496 1.00 75.81 280 GLU A CA 1
ATOM 2284 C C . GLU A 1 280 ? 2.426 7.220 -32.680 1.00 75.81 280 GLU A C 1
ATOM 2286 O O . GLU A 1 280 ? 2.802 8.391 -32.696 1.00 75.81 280 GLU A O 1
ATOM 2291 N N . HIS A 1 281 ? 1.626 6.749 -33.638 1.00 76.81 281 HIS A N 1
ATOM 2292 C CA . HIS A 1 281 ? 1.279 7.486 -34.855 1.00 76.81 281 HIS A CA 1
ATOM 2293 C C . HIS A 1 281 ? 0.089 8.462 -34.707 1.00 76.81 281 HIS A C 1
ATOM 2295 O O . HIS A 1 281 ? -0.323 9.086 -35.689 1.00 76.81 281 HIS A O 1
ATOM 2301 N N . ARG A 1 282 ? -0.501 8.613 -33.510 1.00 78.88 282 ARG A N 1
ATOM 2302 C CA . ARG A 1 282 ? -1.629 9.531 -33.244 1.00 78.88 282 ARG A CA 1
ATOM 2303 C C . ARG A 1 282 ? -1.189 10.649 -32.284 1.00 78.88 282 ARG A C 1
ATOM 2305 O O . ARG A 1 282 ? -0.973 10.361 -31.114 1.00 78.88 282 ARG A O 1
ATOM 2312 N N . PRO A 1 283 ? -1.153 11.934 -32.696 1.00 74.38 283 PRO A N 1
ATOM 2313 C CA . PRO A 1 283 ? -0.458 13.004 -31.959 1.00 74.38 283 PRO A CA 1
ATOM 2314 C C . PRO A 1 283 ? -1.006 13.319 -30.556 1.00 74.38 283 PRO A C 1
ATOM 2316 O O . PRO A 1 283 ? -0.276 13.840 -29.723 1.00 74.38 283 PRO A O 1
ATOM 2319 N N . LEU A 1 284 ? -2.281 13.030 -30.272 1.00 77.19 284 LEU A N 1
ATOM 2320 C CA . LEU A 1 284 ? -2.854 13.226 -28.930 1.00 77.19 284 LEU A CA 1
ATOM 2321 C C . LEU A 1 284 ? -2.605 12.039 -28.004 1.00 77.19 284 LEU A C 1
ATOM 2323 O O . LEU A 1 284 ? -2.468 12.204 -26.796 1.00 77.19 284 LEU A O 1
ATOM 2327 N N . ILE A 1 285 ? -2.569 10.836 -28.567 1.00 78.56 285 ILE A N 1
ATOM 2328 C CA . ILE A 1 285 ? -2.452 9.609 -27.788 1.00 78.56 285 ILE A CA 1
ATOM 2329 C C . ILE A 1 285 ? -0.969 9.223 -27.633 1.00 78.56 285 ILE A C 1
ATOM 2331 O O . ILE A 1 285 ? -0.597 8.595 -26.646 1.00 78.56 285 ILE A O 1
ATOM 2335 N N . SER A 1 286 ? -0.096 9.697 -28.528 1.00 77.75 286 SER A N 1
ATOM 2336 C CA . SER A 1 286 ? 1.357 9.552 -28.433 1.00 77.75 286 SER A CA 1
ATOM 2337 C C . SER A 1 286 ? 1.940 10.221 -27.186 1.00 77.75 286 SER A C 1
ATOM 2339 O O . SER A 1 286 ? 2.901 9.706 -26.631 1.00 77.75 286 SER A O 1
ATOM 2341 N N . VAL A 1 287 ? 1.330 11.300 -26.677 1.00 80.19 287 VAL A N 1
ATOM 2342 C CA . VAL A 1 287 ? 1.721 11.912 -25.391 1.00 80.19 287 VAL A CA 1
ATOM 2343 C C . VAL A 1 287 ? 1.488 10.942 -24.232 1.00 80.19 287 VAL A C 1
ATOM 2345 O O . VAL A 1 287 ? 2.355 10.774 -23.377 1.00 80.19 287 VAL A O 1
ATOM 2348 N N . PHE A 1 288 ? 0.339 10.259 -24.220 1.00 75.38 288 PHE A N 1
ATOM 2349 C CA . PHE A 1 288 ? 0.044 9.237 -23.215 1.00 75.38 288 PHE A CA 1
ATOM 2350 C C . PHE A 1 288 ? 0.936 8.006 -23.378 1.00 75.38 288 PHE A C 1
ATOM 2352 O O . PHE A 1 288 ? 1.414 7.480 -22.380 1.00 75.38 288 PHE A O 1
ATOM 2359 N N . ALA A 1 289 ? 1.190 7.562 -24.611 1.00 75.69 289 ALA A N 1
ATOM 2360 C CA . ALA A 1 289 ? 2.073 6.430 -24.885 1.00 75.69 289 ALA A CA 1
ATOM 2361 C C . ALA A 1 289 ? 3.529 6.719 -24.482 1.00 75.69 289 ALA A C 1
ATOM 2363 O O . ALA A 1 289 ? 4.173 5.855 -23.891 1.00 75.69 289 ALA A O 1
ATOM 2364 N N . ALA A 1 290 ? 4.018 7.939 -24.729 1.00 73.62 290 ALA A N 1
ATOM 2365 C CA . ALA A 1 290 ? 5.336 8.393 -24.296 1.00 73.62 290 ALA A CA 1
ATOM 2366 C C . ALA A 1 290 ? 5.433 8.428 -22.766 1.00 73.62 290 ALA A C 1
ATOM 2368 O O . ALA A 1 290 ? 6.322 7.800 -22.202 1.00 73.62 290 ALA A O 1
ATOM 2369 N N . ALA A 1 291 ? 4.457 9.038 -22.082 1.00 75.12 291 ALA A N 1
ATOM 2370 C CA . ALA A 1 291 ? 4.413 9.026 -20.621 1.00 75.12 291 ALA A CA 1
ATOM 2371 C C . ALA A 1 291 ? 4.359 7.592 -20.062 1.00 75.12 291 ALA A C 1
ATOM 2373 O O . ALA A 1 291 ? 5.081 7.260 -19.127 1.00 75.12 291 ALA A O 1
ATOM 2374 N N . LEU A 1 292 ? 3.550 6.707 -20.650 1.00 75.19 292 LEU A N 1
ATOM 2375 C CA . LEU A 1 292 ? 3.465 5.305 -20.233 1.00 75.19 292 LEU A CA 1
ATOM 2376 C C . LEU A 1 292 ? 4.802 4.569 -20.428 1.00 75.19 292 LEU A C 1
ATOM 2378 O O . LEU A 1 292 ? 5.189 3.761 -19.586 1.00 75.19 292 LEU A O 1
ATOM 2382 N N . SER A 1 293 ? 5.511 4.853 -21.522 1.00 74.12 293 SER A N 1
ATOM 2383 C CA . SER A 1 293 ? 6.841 4.308 -21.792 1.00 74.12 293 SER A CA 1
ATOM 2384 C C . SER A 1 293 ? 7.879 4.810 -20.786 1.00 74.12 293 SER A C 1
ATOM 2386 O O . SER A 1 293 ? 8.669 4.013 -20.283 1.00 74.12 293 SER A O 1
ATOM 2388 N N . ASP A 1 294 ? 7.839 6.094 -20.432 1.00 73.88 294 ASP A N 1
ATOM 2389 C CA . ASP A 1 294 ? 8.771 6.705 -19.479 1.00 73.88 294 ASP A CA 1
ATOM 2390 C C . ASP A 1 294 ? 8.553 6.192 -18.046 1.00 73.88 294 ASP A C 1
ATOM 2392 O O . ASP A 1 294 ? 9.509 5.972 -17.306 1.00 73.88 294 ASP A O 1
ATOM 2396 N N . TYR A 1 295 ? 7.301 5.923 -17.659 1.00 72.06 295 TYR A N 1
ATOM 2397 C CA . TYR A 1 295 ? 6.954 5.357 -16.347 1.00 72.06 295 TYR A CA 1
ATOM 2398 C C . TYR A 1 295 ? 7.160 3.838 -16.246 1.00 72.06 295 TYR A C 1
ATOM 2400 O O . TYR A 1 295 ? 7.108 3.265 -15.152 1.00 72.06 295 TYR A O 1
ATOM 2408 N N . ARG A 1 296 ? 7.428 3.166 -17.367 1.00 74.19 296 ARG A N 1
ATOM 2409 C CA . ARG A 1 296 ? 7.628 1.719 -17.418 1.00 74.19 296 ARG A CA 1
ATOM 2410 C C . ARG A 1 296 ? 8.753 1.191 -16.524 1.00 74.19 296 ARG A C 1
ATOM 2412 O O . ARG A 1 296 ? 8.472 0.340 -15.675 1.00 74.19 296 ARG A O 1
ATOM 2419 N N . PRO A 1 297 ? 10.010 1.648 -16.679 1.00 69.19 297 PRO A N 1
ATOM 2420 C CA . PRO A 1 297 ? 11.112 1.142 -15.863 1.00 69.19 297 PRO A CA 1
ATOM 2421 C C . PRO A 1 297 ? 10.860 1.373 -14.369 1.00 69.19 297 PRO A C 1
ATOM 2423 O O . PRO A 1 297 ? 11.208 0.527 -13.543 1.00 69.19 297 PRO A O 1
ATOM 2426 N N . PHE A 1 298 ? 10.189 2.475 -14.031 1.00 66.69 298 PHE A N 1
ATOM 2427 C CA . PHE A 1 298 ? 9.842 2.827 -12.665 1.00 66.69 298 PHE A CA 1
ATOM 2428 C C . PHE A 1 298 ? 8.922 1.786 -12.010 1.00 66.69 298 PHE A C 1
ATOM 2430 O O . PHE A 1 298 ? 9.230 1.277 -10.925 1.00 66.69 298 PHE A O 1
ATOM 2437 N N . TRP A 1 299 ? 7.804 1.419 -12.649 1.00 68.88 299 TRP A N 1
ATOM 2438 C CA . TRP A 1 299 ? 6.891 0.464 -12.021 1.00 68.88 299 TRP A CA 1
ATOM 2439 C C . TRP A 1 299 ? 7.402 -0.981 -12.057 1.00 68.88 299 TRP A C 1
ATOM 2441 O O . TRP A 1 299 ? 7.149 -1.734 -11.113 1.00 68.88 299 TRP A O 1
ATOM 2451 N N . GLU A 1 300 ? 8.182 -1.347 -13.082 1.00 69.75 300 GLU A N 1
ATOM 2452 C CA . GLU A 1 300 ? 8.753 -2.690 -13.247 1.00 69.75 300 GLU A CA 1
ATOM 2453 C C . GLU A 1 300 ? 9.791 -2.990 -12.156 1.00 69.75 300 GLU A C 1
ATOM 2455 O O . GLU A 1 300 ? 9.829 -4.100 -11.621 1.00 69.75 300 GLU A O 1
ATOM 2460 N N . GLN A 1 301 ? 10.614 -1.999 -11.796 1.00 65.56 301 GLN A N 1
ATOM 2461 C CA . GLN A 1 301 ? 11.714 -2.185 -10.849 1.00 65.56 301 GLN A CA 1
ATOM 2462 C C . GLN A 1 301 ? 11.318 -1.951 -9.388 1.00 65.56 301 GLN A C 1
ATOM 2464 O O . GLN A 1 301 ? 11.828 -2.654 -8.512 1.00 65.56 301 GLN A O 1
ATOM 2469 N N . TYR A 1 302 ? 10.430 -0.989 -9.117 1.00 63.00 302 TYR A N 1
ATOM 2470 C CA . TYR A 1 302 ? 10.207 -0.493 -7.755 1.00 63.00 302 TYR A CA 1
ATOM 2471 C C . TYR A 1 302 ? 8.796 -0.731 -7.227 1.00 63.00 302 TYR A C 1
ATOM 2473 O O . TYR A 1 302 ? 8.639 -1.098 -6.072 1.00 63.00 302 TYR A O 1
ATOM 2481 N N . TYR A 1 303 ? 7.751 -0.565 -8.040 1.00 58.31 303 TYR A N 1
ATOM 2482 C CA . TYR A 1 303 ? 6.387 -0.665 -7.511 1.00 58.31 303 TYR A CA 1
ATOM 2483 C C . TYR A 1 303 ? 5.917 -2.114 -7.360 1.00 58.31 303 TYR A C 1
ATOM 2485 O O . TYR A 1 303 ? 5.374 -2.466 -6.312 1.00 58.31 303 TYR A O 1
ATOM 2493 N N . PHE A 1 304 ? 6.134 -2.978 -8.360 1.00 57.22 304 PHE A N 1
ATOM 2494 C CA . PHE A 1 304 ? 5.451 -4.279 -8.402 1.00 57.22 304 PHE A CA 1
ATOM 2495 C C . PHE A 1 304 ? 6.073 -5.403 -7.559 1.00 57.22 304 PHE A C 1
ATOM 2497 O O . PHE A 1 304 ? 5.414 -6.420 -7.298 1.00 57.22 304 PHE A O 1
ATOM 2504 N N . CYS A 1 305 ? 7.311 -5.226 -7.082 1.00 51.19 305 CYS A N 1
ATOM 2505 C CA . CYS A 1 305 ? 7.972 -6.210 -6.219 1.00 51.19 305 CYS A CA 1
ATOM 2506 C C . CYS A 1 305 ? 7.309 -6.326 -4.838 1.00 51.19 305 CYS A C 1
ATOM 2508 O O . CYS A 1 305 ? 7.261 -7.426 -4.287 1.00 51.19 305 CYS A O 1
ATOM 2510 N N . THR A 1 306 ? 6.755 -5.238 -4.308 1.00 56.69 306 THR A N 1
ATOM 2511 C CA . THR A 1 306 ? 6.105 -5.197 -2.985 1.00 56.69 306 THR A CA 1
ATOM 2512 C C . THR A 1 306 ? 4.676 -4.673 -3.019 1.00 56.69 306 THR A C 1
ATOM 2514 O O . THR A 1 306 ? 3.944 -4.871 -2.050 1.00 56.69 306 THR A O 1
ATOM 2517 N N . SER A 1 307 ? 4.207 -4.100 -4.139 1.00 45.38 307 SER A N 1
ATOM 2518 C CA . SER A 1 307 ? 2.826 -3.615 -4.244 1.00 45.38 307 SER A CA 1
ATOM 2519 C C . SER A 1 307 ? 1.827 -4.722 -3.925 1.00 45.38 307 SER A C 1
ATOM 2521 O O . SER A 1 307 ? 1.840 -5.796 -4.541 1.00 45.38 307 SER A O 1
ATOM 2523 N N . GLY A 1 308 ? 0.952 -4.431 -2.970 1.00 50.44 308 GLY A N 1
ATOM 2524 C CA . GLY A 1 308 ? -0.078 -5.330 -2.474 1.00 50.44 308 GLY A CA 1
ATOM 2525 C C . GLY A 1 308 ? 0.148 -5.810 -1.043 1.00 50.44 308 GLY A C 1
ATOM 2526 O O . GLY A 1 308 ? -0.691 -6.577 -0.582 1.00 50.44 308 GLY A O 1
ATOM 2527 N N . SER A 1 309 ? 1.226 -5.412 -0.355 1.00 40.12 309 SER A N 1
ATOM 2528 C CA . SER A 1 309 ? 1.466 -5.765 1.049 1.00 40.12 309 SER A CA 1
ATOM 2529 C C . SER A 1 309 ? 0.856 -4.816 2.061 1.00 40.12 309 SER A C 1
ATOM 2531 O O . SER A 1 309 ? 0.841 -3.580 1.910 1.00 40.12 309 SER A O 1
#

Secondary structure (DSSP, 8-state):
-HHHHHHHHHHHHHHHHHHHHHHHHH-TTSSTTHHHHHHHHHHHHHHHHHHHHHHHHHH-GGGSSTHHHHHIIIIISSHHHHHHHHHHHHHHHHHHHHHHHHHHS---HHHHHHHHHHHHHHHHHHHHHHHHHTTSPPPPSS-SPPP---S----GGGG-TTT--PPPS--PPPPPPPHHHHHHHHHHHHHHHHHHHHHHHHHHHHHH--S---TTHHHHHHHHHHHHHHHHHHHTS---HHHHHHHHHHHHHGGGGGGSTTHIIIIIHHHHHHHHHHHTTSTTHHHHHHHHHHHHHHIIIIITTTTT-

pLDDT: mean 79.17, std 13.28, range [40.12, 95.5]